Protein AF-A0A903VAJ0-F1 (afdb_monomer)

Radius of gyration: 33.33 Å; Cα contacts (8 Å, |Δi|>4): 359; chains: 1; bounding box: 81×56×101 Å

Nearest PDB structures (foldseek):
  5dac-assembly1_B  TM=9.341E-01  e=3.333E-19  Thermochaetoides thermophila DSM 1495
  5da9-assembly1_A  TM=9.283E-01  e=2.287E-18  Thermochaetoides thermophila DSM 1495
  5dac-assembly1_A  TM=9.142E-01  e=2.724E-18  Thermochaetoides thermophila DSM 1495
  7zr1-assembly1_D  TM=9.269E-01  e=2.424E-18  Thermochaetoides thermophila
  5da9-assembly1_B  TM=8.038E-01  e=2.035E-18  Thermochaetoides thermophila DSM 1495

Mean predicted aligned error: 8.74 Å

Structure (mmCIF, N/CA/C/O backbone):
data_AF-A0A903VAJ0-F1
#
_entry.id   AF-A0A903VAJ0-F1
#
loop_
_atom_site.group_PDB
_atom_site.id
_atom_site.type_symbol
_atom_site.label_atom_id
_atom_site.label_alt_id
_atom_site.label_comp_id
_atom_site.label_asym_id
_atom_site.label_entity_id
_atom_site.label_seq_id
_atom_site.pdbx_PDB_ins_code
_atom_site.Cartn_x
_atom_site.Cartn_y
_atom_site.Cartn_z
_atom_site.occupancy
_atom_site.B_iso_or_equiv
_atom_site.auth_seq_id
_atom_site.auth_comp_id
_atom_site.auth_asym_id
_atom_site.auth_atom_id
_atom_site.pdbx_PDB_model_num
ATOM 1 N N . MET A 1 1 ? -15.238 -9.388 -12.287 1.00 76.31 1 MET A N 1
ATOM 2 C CA . MET A 1 1 ? -14.005 -9.748 -11.547 1.00 76.31 1 MET A CA 1
ATOM 3 C C . MET A 1 1 ? -13.003 -8.643 -11.802 1.00 76.31 1 MET A C 1
ATOM 5 O O . MET A 1 1 ? -12.831 -8.292 -12.964 1.00 76.31 1 MET A O 1
ATOM 9 N N . SER A 1 2 ? -12.412 -8.072 -10.754 1.00 92.38 2 SER A N 1
ATOM 10 C CA . SER A 1 2 ? -11.366 -7.059 -10.903 1.00 92.38 2 SER A CA 1
ATOM 11 C C . SER A 1 2 ? -10.088 -7.693 -11.459 1.00 92.38 2 SER A C 1
ATOM 13 O O . SER A 1 2 ? -9.783 -8.854 -11.178 1.00 92.38 2 SER A O 1
ATOM 15 N N . THR A 1 3 ? -9.351 -6.963 -12.294 1.00 94.69 3 THR A N 1
ATOM 16 C CA . THR A 1 3 ? -8.124 -7.468 -12.928 1.00 94.69 3 THR A CA 1
ATOM 17 C C . THR A 1 3 ? -7.072 -6.377 -13.062 1.00 94.69 3 THR A C 1
ATOM 19 O O . THR A 1 3 ? -7.378 -5.208 -13.288 1.00 94.69 3 THR A O 1
ATOM 22 N N . ILE A 1 4 ? -5.803 -6.766 -12.979 1.00 96.00 4 ILE A N 1
ATOM 23 C CA . ILE A 1 4 ? -4.690 -5.891 -13.349 1.00 96.00 4 ILE A CA 1
ATOM 24 C C . ILE A 1 4 ? -4.546 -5.951 -14.867 1.00 96.00 4 ILE A C 1
ATOM 26 O O . ILE A 1 4 ? -4.451 -7.035 -15.433 1.00 96.00 4 ILE A O 1
ATOM 30 N N . SER A 1 5 ? -4.536 -4.798 -15.534 1.00 94.69 5 SER A N 1
ATOM 31 C CA . SER A 1 5 ? -4.549 -4.739 -17.000 1.00 94.69 5 SER A CA 1
ATOM 32 C C . SER A 1 5 ? -3.183 -4.376 -17.575 1.00 94.69 5 SER A C 1
ATOM 34 O O . SER A 1 5 ? -2.666 -5.058 -18.463 1.00 94.69 5 SER A O 1
ATOM 36 N N . LYS A 1 6 ? -2.574 -3.291 -17.084 1.00 97.19 6 LYS A N 1
ATOM 37 C CA . LYS A 1 6 ? -1.330 -2.758 -17.650 1.00 97.19 6 LYS A CA 1
ATOM 38 C C . LYS A 1 6 ? -0.467 -2.094 -16.585 1.00 97.19 6 LYS A C 1
ATOM 40 O O . LYS A 1 6 ? -0.982 -1.356 -15.753 1.00 97.19 6 LYS A O 1
ATOM 45 N N . LEU A 1 7 ? 0.840 -2.297 -16.674 1.00 98.06 7 LEU A N 1
ATOM 46 C CA . LEU A 1 7 ? 1.847 -1.613 -15.870 1.00 98.06 7 LEU A CA 1
ATOM 47 C C . LEU A 1 7 ? 2.849 -0.917 -16.794 1.00 98.06 7 LEU A C 1
ATOM 49 O O . LEU A 1 7 ? 3.331 -1.518 -17.753 1.00 98.06 7 LEU A O 1
ATOM 53 N N . GLU A 1 8 ? 3.164 0.341 -16.507 1.00 97.81 8 GLU A N 1
ATOM 54 C CA . GLU A 1 8 ? 4.274 1.069 -17.121 1.00 97.81 8 GLU A CA 1
ATOM 55 C C . GLU A 1 8 ? 5.274 1.475 -16.032 1.00 97.81 8 GLU A C 1
ATOM 57 O O . GLU A 1 8 ? 4.882 2.023 -14.998 1.00 97.81 8 GLU A O 1
ATOM 62 N N . ILE A 1 9 ? 6.555 1.176 -16.255 1.00 97.75 9 ILE A N 1
ATOM 63 C CA . ILE A 1 9 ? 7.647 1.412 -15.303 1.00 97.75 9 ILE A CA 1
ATOM 64 C C . ILE A 1 9 ? 8.724 2.255 -15.982 1.00 97.75 9 ILE A C 1
ATOM 66 O O . ILE A 1 9 ? 9.133 1.959 -17.107 1.00 97.75 9 ILE A O 1
ATOM 70 N N . ARG A 1 10 ? 9.206 3.283 -15.281 1.00 96.06 10 ARG A N 1
ATOM 71 C CA . ARG A 1 10 ? 10.323 4.133 -15.707 1.00 96.06 10 ARG A CA 1
ATOM 72 C C . ARG A 1 10 ? 11.137 4.576 -14.498 1.00 96.06 10 ARG A C 1
ATOM 74 O O . ARG A 1 10 ? 10.551 4.960 -13.491 1.00 96.06 10 ARG A O 1
ATOM 81 N N . GLY A 1 11 ? 12.462 4.568 -14.604 1.00 94.56 11 GLY A N 1
ATOM 82 C CA . GLY A 1 11 ? 13.359 5.112 -13.582 1.00 94.56 11 GLY A CA 1
ATOM 83 C C . GLY A 1 11 ? 13.261 4.417 -12.222 1.00 94.56 11 GLY A C 1
ATOM 84 O O . GLY A 1 11 ? 13.462 5.056 -11.190 1.00 94.56 11 GLY A O 1
ATOM 85 N N . ILE A 1 12 ? 12.927 3.124 -12.206 1.00 95.38 12 ILE A N 1
ATOM 86 C CA . ILE A 1 12 ? 12.835 2.296 -10.996 1.00 95.38 12 ILE A CA 1
ATOM 87 C C . ILE A 1 12 ? 13.934 1.235 -11.049 1.00 95.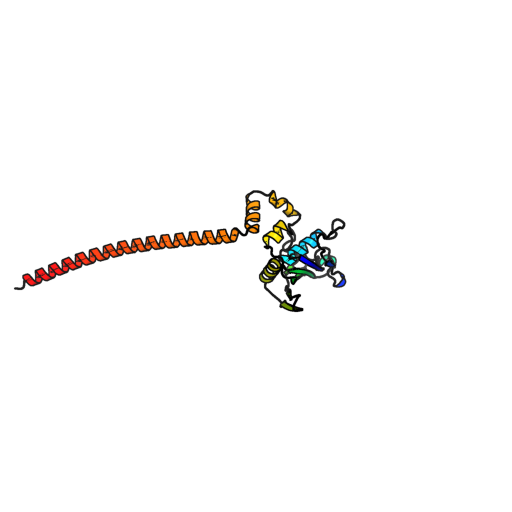38 12 ILE A C 1
ATOM 89 O O . ILE A 1 12 ? 13.941 0.410 -11.958 1.00 95.38 12 ILE A O 1
ATOM 93 N N . ARG A 1 13 ? 14.844 1.207 -10.070 1.00 93.62 13 ARG A N 1
ATOM 94 C CA . ARG A 1 13 ? 15.991 0.278 -10.020 1.00 93.62 13 ARG A CA 1
ATOM 95 C C . ARG A 1 13 ? 16.674 0.119 -11.385 1.00 93.62 13 ARG A C 1
ATOM 97 O O . ARG A 1 13 ? 17.195 1.088 -11.906 1.00 93.62 13 ARG A O 1
ATOM 104 N N . SER A 1 14 ? 16.663 -1.072 -11.983 1.00 91.44 14 SER A N 1
ATOM 105 C CA . SER A 1 14 ? 17.298 -1.363 -13.274 1.00 91.44 14 SER A CA 1
ATOM 106 C C . SER A 1 14 ? 16.554 -0.797 -14.491 1.00 91.44 14 SER A C 1
ATOM 108 O O . SER A 1 14 ? 17.093 -0.837 -15.591 1.00 91.44 14 SER A O 1
ATOM 110 N N . PHE A 1 15 ? 15.328 -0.291 -14.328 1.00 93.00 15 PHE A N 1
ATOM 111 C CA . PHE A 1 15 ? 14.583 0.367 -15.399 1.00 93.00 15 PHE A CA 1
ATOM 112 C C . PHE A 1 15 ? 15.126 1.783 -15.610 1.00 93.00 15 PHE A C 1
ATOM 114 O O . PHE A 1 15 ? 15.178 2.575 -14.665 1.00 93.00 15 PHE A O 1
ATOM 121 N N . GLY A 1 16 ? 15.534 2.082 -16.845 1.00 90.31 16 GLY A N 1
ATOM 122 C CA . GLY A 1 16 ? 16.174 3.344 -17.212 1.00 90.31 16 GLY A CA 1
ATOM 123 C C . GLY A 1 16 ? 15.271 4.568 -17.041 1.00 90.31 16 GLY A C 1
ATOM 124 O O . GLY A 1 16 ? 14.044 4.465 -16.924 1.00 90.31 16 GLY A O 1
ATOM 125 N N . VAL A 1 17 ? 15.903 5.738 -16.955 1.00 88.50 17 VAL A N 1
ATOM 126 C CA . VAL A 1 17 ? 15.244 7.021 -16.667 1.00 88.50 17 VAL A CA 1
ATOM 127 C C . VAL A 1 17 ? 14.786 7.750 -17.924 1.00 88.50 17 VAL A C 1
ATOM 129 O O . VAL A 1 17 ? 13.991 8.684 -17.807 1.00 88.50 17 VAL A O 1
ATOM 132 N N . GLU A 1 18 ? 15.227 7.348 -19.115 1.00 88.38 18 GLU A N 1
ATOM 133 C CA . GLU A 1 18 ? 14.884 8.035 -20.357 1.00 88.38 18 GLU A CA 1
ATOM 134 C C . GLU A 1 18 ? 13.471 7.693 -20.831 1.00 88.38 18 GLU A C 1
ATOM 136 O O . GLU A 1 18 ? 12.880 6.669 -20.482 1.00 88.38 18 GLU A O 1
ATOM 141 N N . SER A 1 19 ? 12.888 8.566 -21.654 1.00 83.56 19 SER A N 1
ATOM 142 C CA . SER A 1 19 ? 11.539 8.338 -22.194 1.00 83.56 19 SER A CA 1
ATOM 143 C C . SER A 1 19 ? 11.473 7.103 -23.105 1.00 83.56 19 SER A C 1
ATOM 145 O O . SER A 1 19 ? 10.415 6.486 -23.214 1.00 83.56 19 SER A O 1
ATOM 147 N N . GLY A 1 20 ? 12.595 6.729 -23.733 1.00 87.56 20 GLY A N 1
ATOM 148 C CA . GLY A 1 20 ? 12.725 5.502 -24.524 1.00 87.56 20 GLY A CA 1
ATOM 149 C C . GLY A 1 20 ? 12.802 4.221 -23.685 1.00 87.56 20 GLY A C 1
ATOM 150 O O . GLY A 1 20 ? 12.478 3.152 -24.193 1.00 87.56 20 GLY A O 1
ATOM 151 N N . ASP A 1 21 ? 13.145 4.328 -22.398 1.00 88.50 21 ASP A N 1
ATOM 152 C CA . ASP A 1 21 ? 13.350 3.175 -21.511 1.00 88.50 21 ASP A CA 1
ATOM 153 C C . ASP A 1 21 ? 12.057 2.673 -20.858 1.00 88.50 21 ASP A C 1
ATOM 155 O O . ASP A 1 21 ? 12.075 1.675 -20.132 1.00 88.50 21 ASP A O 1
ATOM 159 N N . VAL A 1 22 ? 10.929 3.356 -21.095 1.00 94.69 22 VAL A N 1
ATOM 160 C CA . VAL A 1 22 ? 9.632 3.030 -20.489 1.00 94.69 22 VAL A CA 1
ATOM 161 C C . VAL A 1 22 ? 9.233 1.601 -20.841 1.00 94.69 22 VAL A C 1
ATOM 163 O O . VAL A 1 22 ? 8.876 1.295 -21.980 1.00 94.69 22 VAL A O 1
ATOM 166 N N . GLN A 1 23 ? 9.205 0.736 -19.831 1.00 96.06 23 GLN A N 1
ATOM 167 C CA . GLN A 1 23 ? 8.774 -0.646 -19.992 1.00 96.06 23 GLN A CA 1
ATOM 168 C C . GLN A 1 23 ? 7.272 -0.750 -19.782 1.00 96.06 23 GLN A C 1
ATOM 170 O O . GLN A 1 23 ? 6.740 -0.262 -18.787 1.00 96.06 23 GLN A O 1
ATOM 175 N N . LYS A 1 24 ? 6.581 -1.395 -20.725 1.00 96.69 24 LYS A N 1
ATOM 176 C CA . LYS A 1 24 ? 5.126 -1.578 -20.702 1.00 96.69 24 LYS A CA 1
ATOM 177 C C . LYS A 1 24 ? 4.802 -3.062 -20.653 1.00 96.69 24 LYS A C 1
ATOM 179 O O . LYS A 1 24 ? 5.127 -3.798 -21.578 1.00 96.69 24 LYS A O 1
ATOM 184 N N . ILE A 1 25 ? 4.101 -3.478 -19.608 1.00 97.00 25 ILE A N 1
ATOM 185 C CA . ILE A 1 25 ? 3.683 -4.859 -19.384 1.00 97.00 25 ILE A CA 1
ATOM 186 C C . ILE A 1 25 ? 2.160 -4.905 -19.465 1.00 97.00 25 ILE A C 1
ATOM 188 O O . ILE A 1 25 ? 1.472 -4.120 -18.811 1.00 97.00 25 ILE A O 1
ATOM 192 N N . LYS A 1 26 ? 1.628 -5.809 -20.289 1.00 96.62 26 LYS A N 1
ATOM 193 C CA . LYS A 1 26 ? 0.198 -6.135 -20.330 1.00 96.62 26 LYS A CA 1
ATOM 194 C C . LYS A 1 26 ? 0.004 -7.477 -19.640 1.00 96.62 26 LYS A C 1
ATOM 196 O O . LYS A 1 26 ? 0.659 -8.443 -20.019 1.00 96.62 26 LYS A O 1
ATOM 201 N N . PHE A 1 27 ? -0.881 -7.524 -18.654 1.00 95.88 27 PHE A N 1
ATOM 202 C CA . PHE A 1 27 ? -1.187 -8.761 -17.945 1.00 95.88 27 PHE A CA 1
ATOM 203 C C . PHE A 1 27 ? -2.294 -9.512 -18.674 1.00 95.88 27 PHE A C 1
ATOM 205 O O . PHE A 1 27 ? -3.226 -8.916 -19.216 1.00 95.88 27 PHE A O 1
ATOM 212 N N . GLN A 1 28 ? -2.149 -10.829 -18.716 1.00 92.25 28 GLN A N 1
ATOM 213 C CA . GLN A 1 28 ? -3.065 -11.747 -19.373 1.00 92.25 28 GLN A CA 1
ATOM 214 C C . GLN A 1 28 ? -3.787 -12.597 -18.328 1.00 92.25 28 GLN A C 1
ATOM 216 O O . GLN A 1 28 ? -3.232 -12.920 -17.276 1.00 92.25 28 GLN A O 1
ATOM 221 N N . SER A 1 29 ? -5.024 -12.969 -18.649 1.00 89.69 29 SER A N 1
ATOM 222 C CA . SER A 1 29 ? -5.827 -13.916 -17.879 1.00 89.69 29 SER A CA 1
ATOM 223 C C . SER A 1 29 ? -5.829 -15.275 -18.593 1.00 89.69 29 SER A C 1
ATOM 225 O O . SER A 1 29 ? -5.941 -15.289 -19.821 1.00 89.69 29 SER A O 1
ATOM 227 N N . PRO A 1 30 ? -5.708 -16.408 -17.878 1.00 93.50 30 PRO A N 1
ATOM 228 C CA . PRO A 1 30 ? -5.637 -16.525 -16.417 1.00 93.50 30 PRO A CA 1
ATOM 229 C C . PRO A 1 30 ? -4.210 -16.457 -15.845 1.00 93.50 30 PRO A C 1
ATOM 231 O O . PRO A 1 30 ? -4.050 -16.384 -14.631 1.00 93.50 30 PRO A O 1
ATOM 234 N N . LEU A 1 31 ? -3.175 -16.506 -16.691 1.00 94.38 31 LEU A N 1
ATOM 235 C CA . LEU A 1 31 ? -1.780 -16.627 -16.268 1.00 94.38 31 LEU A CA 1
ATOM 236 C C . LEU A 1 31 ? -0.886 -15.653 -17.038 1.00 94.38 31 LEU A C 1
ATOM 238 O O . LEU A 1 31 ? -0.931 -15.591 -18.263 1.00 94.38 31 LEU A O 1
ATOM 242 N N . THR A 1 32 ? -0.024 -14.939 -16.313 1.00 95.12 32 THR A N 1
ATOM 243 C CA . THR A 1 32 ? 1.062 -14.132 -16.885 1.00 95.12 32 THR A CA 1
ATOM 244 C C . THR A 1 32 ? 2.397 -14.701 -16.419 1.00 95.12 32 THR A C 1
ATOM 246 O O . THR A 1 32 ? 2.678 -14.716 -15.222 1.00 95.12 32 THR A O 1
ATOM 249 N N . LEU A 1 33 ? 3.226 -15.166 -17.356 1.00 95.19 33 LEU A N 1
ATOM 250 C CA . LEU A 1 33 ? 4.544 -15.724 -17.059 1.00 95.19 33 LEU A CA 1
ATOM 251 C C . LEU A 1 33 ? 5.627 -14.641 -17.189 1.00 95.19 33 LEU A C 1
ATOM 253 O O . LEU A 1 33 ? 5.811 -14.071 -18.261 1.00 95.19 33 LEU A O 1
ATOM 257 N N . ILE A 1 34 ? 6.365 -14.382 -16.106 1.00 94.19 34 ILE A N 1
ATOM 258 C CA . ILE A 1 34 ? 7.489 -13.434 -16.079 1.00 94.19 34 ILE A CA 1
ATOM 259 C C . ILE A 1 34 ? 8.782 -14.221 -15.862 1.00 94.19 34 ILE A C 1
ATOM 261 O O . ILE A 1 34 ? 9.071 -14.672 -14.755 1.00 94.19 34 ILE A O 1
ATOM 265 N N . VAL A 1 35 ? 9.566 -14.387 -16.927 1.00 94.38 35 VAL A N 1
ATOM 266 C CA . VAL A 1 35 ? 10.836 -15.130 -16.919 1.00 94.38 35 VAL A CA 1
ATOM 267 C C . VAL A 1 35 ? 12.010 -14.220 -17.251 1.00 94.38 35 VAL A C 1
ATOM 269 O O . VAL A 1 35 ? 11.861 -13.190 -17.901 1.00 94.38 35 VAL A O 1
ATOM 272 N N . GLY A 1 36 ? 13.194 -14.604 -16.788 1.00 93.50 36 GLY A N 1
ATOM 273 C CA . GLY A 1 36 ? 14.428 -13.871 -17.035 1.00 93.50 36 GLY A CA 1
ATOM 274 C C . GLY A 1 36 ? 15.518 -14.259 -16.047 1.00 93.50 36 GLY A C 1
ATOM 275 O O . GLY A 1 36 ? 15.255 -14.921 -15.039 1.00 93.50 36 GLY A O 1
ATOM 276 N N . GLN A 1 37 ? 16.746 -13.835 -16.323 1.00 94.19 37 GLN A N 1
ATOM 277 C CA . GLN A 1 37 ? 17.903 -14.119 -15.475 1.00 94.19 37 GLN A CA 1
ATOM 278 C C . GLN A 1 37 ? 17.805 -13.422 -14.106 1.00 94.19 37 GLN A C 1
ATOM 280 O O . GLN A 1 37 ? 16.963 -12.547 -13.871 1.00 94.19 37 GLN A O 1
ATOM 285 N N . ASN A 1 38 ? 18.644 -13.826 -13.155 1.00 92.25 38 ASN A N 1
ATOM 286 C CA . ASN A 1 38 ? 18.739 -13.127 -11.874 1.00 92.25 38 ASN A CA 1
ATOM 287 C C . ASN A 1 38 ? 19.229 -11.690 -12.097 1.00 92.25 38 ASN A C 1
ATOM 289 O O . ASN A 1 38 ? 20.064 -11.442 -12.959 1.00 92.25 38 ASN A O 1
ATOM 293 N N . GLY A 1 39 ? 18.651 -10.736 -11.365 1.00 88.44 39 GLY A N 1
ATOM 294 C CA . GLY A 1 39 ? 18.963 -9.313 -11.534 1.00 88.44 39 GLY A CA 1
ATOM 295 C C . GLY A 1 39 ? 18.249 -8.604 -12.693 1.00 88.44 39 GLY A C 1
ATOM 296 O O . GLY A 1 39 ? 18.347 -7.388 -12.784 1.00 88.44 39 GLY A O 1
ATOM 297 N N . CYS A 1 40 ? 17.453 -9.289 -13.527 1.00 91.19 40 CYS A N 1
ATOM 298 C CA . CYS A 1 40 ? 16.748 -8.642 -14.649 1.00 91.19 40 CYS A CA 1
ATOM 299 C C . CYS A 1 40 ? 15.494 -7.829 -14.249 1.00 91.19 40 CYS A C 1
ATOM 301 O O . CYS A 1 40 ? 14.722 -7.420 -15.111 1.00 91.19 40 CYS A O 1
ATOM 303 N N . GLY A 1 41 ? 15.242 -7.640 -12.948 1.00 92.06 41 GLY A N 1
ATOM 304 C CA . GLY A 1 41 ? 14.130 -6.819 -12.453 1.00 92.06 41 GLY A CA 1
ATOM 305 C C . GLY A 1 41 ? 12.784 -7.531 -12.265 1.00 92.06 41 GLY A C 1
ATOM 306 O O . GLY A 1 41 ? 11.781 -6.851 -12.072 1.00 92.06 41 GLY A O 1
ATOM 307 N N . LYS A 1 42 ? 12.725 -8.874 -12.260 1.00 94.19 42 LYS A N 1
ATOM 308 C CA . LYS A 1 42 ? 11.469 -9.626 -12.013 1.00 94.19 42 LYS A CA 1
ATOM 309 C C . LYS A 1 42 ? 10.791 -9.216 -10.702 1.00 94.19 42 LYS A C 1
ATOM 311 O O . LYS A 1 42 ? 9.623 -8.847 -10.703 1.00 94.19 42 LYS A O 1
ATOM 316 N N . THR A 1 43 ? 11.543 -9.225 -9.601 1.00 92.94 43 THR A N 1
ATOM 317 C CA . THR A 1 43 ? 11.053 -8.795 -8.283 1.00 92.94 43 THR A CA 1
ATOM 318 C C . THR A 1 43 ? 10.626 -7.327 -8.307 1.00 92.94 43 THR A C 1
ATOM 320 O O . THR A 1 43 ? 9.572 -6.991 -7.779 1.00 92.94 43 THR A O 1
ATOM 323 N N . THR A 1 44 ? 11.368 -6.472 -9.020 1.00 94.81 44 THR A N 1
ATOM 324 C CA . THR A 1 44 ? 11.032 -5.051 -9.198 1.00 94.81 44 THR A CA 1
ATOM 325 C C . THR A 1 44 ? 9.670 -4.851 -9.869 1.00 94.81 44 THR A C 1
ATOM 327 O O . THR A 1 44 ? 8.937 -3.943 -9.497 1.00 94.81 44 THR A O 1
ATOM 330 N N . ILE A 1 45 ? 9.281 -5.704 -10.824 1.00 96.19 45 ILE A N 1
ATOM 331 C CA . ILE A 1 45 ? 7.947 -5.632 -11.448 1.00 96.19 45 ILE A CA 1
ATOM 332 C C . ILE A 1 45 ? 6.849 -5.849 -10.398 1.00 96.19 45 ILE A C 1
ATOM 334 O O . ILE A 1 45 ? 5.876 -5.098 -10.360 1.00 96.19 45 ILE A O 1
ATOM 338 N N . ILE A 1 46 ? 7.019 -6.843 -9.523 1.00 94.94 46 ILE A N 1
ATOM 339 C CA . ILE A 1 46 ? 6.059 -7.156 -8.455 1.00 94.94 46 ILE A CA 1
ATOM 340 C C . ILE A 1 46 ? 6.008 -6.034 -7.411 1.00 94.94 46 ILE A C 1
ATOM 342 O O . ILE A 1 46 ? 4.932 -5.613 -6.990 1.00 94.94 46 ILE A O 1
ATOM 346 N N . GLU A 1 47 ? 7.162 -5.482 -7.050 1.00 94.94 47 GLU A N 1
ATOM 347 C CA . GLU A 1 47 ? 7.264 -4.299 -6.196 1.00 94.94 47 GLU A CA 1
ATOM 348 C C . GLU A 1 47 ? 6.548 -3.079 -6.799 1.00 94.94 47 GLU A C 1
ATOM 350 O O . GLU A 1 47 ? 5.845 -2.367 -6.084 1.00 94.94 47 GLU A O 1
ATOM 355 N N . CYS A 1 48 ? 6.663 -2.851 -8.112 1.00 96.62 48 CYS A N 1
ATOM 356 C CA . CYS A 1 48 ? 5.926 -1.796 -8.808 1.00 96.62 48 CYS A CA 1
ATOM 357 C C . CYS A 1 48 ? 4.412 -2.034 -8.799 1.00 96.62 48 CYS A C 1
ATOM 359 O O . CYS A 1 48 ? 3.661 -1.070 -8.666 1.00 96.62 48 CYS A O 1
ATOM 361 N N . LEU A 1 49 ? 3.945 -3.284 -8.907 1.00 96.50 49 LEU A N 1
ATOM 362 C CA . LEU A 1 49 ? 2.520 -3.605 -8.760 1.00 96.50 49 LEU A CA 1
ATOM 363 C C . LEU A 1 49 ? 2.018 -3.253 -7.359 1.00 96.50 49 LEU A C 1
ATOM 365 O O . LEU A 1 49 ? 1.026 -2.534 -7.226 1.00 96.50 49 LEU A O 1
ATOM 369 N N . LYS A 1 50 ? 2.744 -3.690 -6.323 1.00 95.62 50 LYS A N 1
ATOM 370 C CA . LYS A 1 50 ? 2.437 -3.363 -4.926 1.00 95.62 50 LYS A CA 1
ATOM 371 C C . LYS A 1 50 ? 2.412 -1.851 -4.708 1.00 95.62 50 LYS A C 1
ATOM 373 O O . LYS A 1 50 ? 1.413 -1.322 -4.230 1.00 95.62 50 LYS A O 1
ATOM 378 N N . TYR A 1 51 ? 3.460 -1.148 -5.135 1.00 95.31 51 TYR A N 1
ATOM 379 C CA . TYR A 1 51 ? 3.562 0.305 -5.010 1.00 95.31 51 TYR A CA 1
ATOM 380 C C . TYR A 1 51 ? 2.451 1.037 -5.777 1.00 95.31 51 TYR A C 1
ATOM 382 O O . TYR A 1 51 ? 1.871 1.993 -5.264 1.00 95.31 51 TYR A O 1
ATOM 390 N N . GLY A 1 52 ? 2.110 0.583 -6.986 1.00 95.19 52 GLY A N 1
ATOM 391 C CA . GLY A 1 52 ? 1.023 1.148 -7.785 1.00 95.19 52 GLY A CA 1
ATOM 392 C C . GLY A 1 52 ? -0.319 1.096 -7.053 1.00 95.19 52 GLY A C 1
ATOM 393 O O . GLY A 1 52 ? -1.021 2.109 -6.996 1.0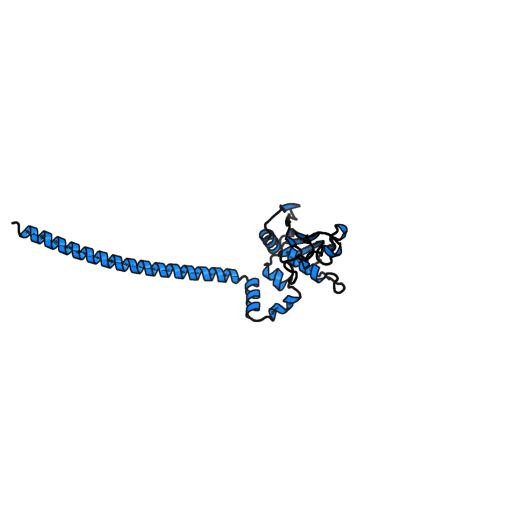0 95.19 52 GLY A O 1
ATOM 394 N N . LEU A 1 53 ? -0.628 -0.043 -6.427 1.00 94.50 53 LEU A N 1
ATOM 395 C CA . LEU A 1 53 ? -1.865 -0.250 -5.674 1.00 94.50 53 LEU A CA 1
ATOM 396 C C . LEU A 1 53 ? -1.866 0.468 -4.319 1.00 94.50 53 LEU A C 1
ATOM 398 O O . LEU A 1 53 ? -2.793 1.214 -4.020 1.00 94.50 53 LEU A O 1
ATOM 402 N N . THR A 1 54 ? -0.833 0.270 -3.499 1.00 93.00 54 THR A N 1
ATOM 403 C CA . THR A 1 54 ? -0.874 0.627 -2.069 1.00 93.00 54 THR A CA 1
ATOM 404 C C . THR A 1 54 ? -0.029 1.841 -1.699 1.00 93.00 54 THR A C 1
ATOM 406 O O . THR A 1 54 ? -0.130 2.341 -0.575 1.00 93.00 54 THR A O 1
ATOM 409 N N . GLY A 1 55 ? 0.817 2.314 -2.618 1.00 91.38 55 GLY A N 1
ATOM 410 C CA . GLY A 1 55 ? 1.779 3.390 -2.384 1.00 91.38 55 GLY A CA 1
ATOM 411 C C . GLY A 1 55 ? 2.939 3.009 -1.460 1.00 91.38 55 GLY A C 1
ATOM 412 O O . GLY A 1 55 ? 3.744 3.875 -1.120 1.00 91.38 55 GLY A O 1
ATOM 413 N N . GLU A 1 56 ? 3.040 1.749 -1.027 1.00 90.69 56 GLU A N 1
ATOM 414 C CA . GLU A 1 56 ? 4.115 1.304 -0.141 1.00 90.69 56 GLU A CA 1
ATOM 415 C C . GLU A 1 56 ? 5.388 0.998 -0.915 1.00 90.69 56 GLU A C 1
ATOM 417 O O . GLU A 1 56 ? 5.394 0.196 -1.850 1.00 90.69 56 GLU A O 1
ATOM 422 N N . VAL A 1 57 ? 6.479 1.646 -0.509 1.00 91.69 57 VAL A N 1
ATOM 423 C CA . VAL A 1 57 ? 7.807 1.361 -1.049 1.00 91.69 57 VAL A CA 1
ATOM 424 C C . VAL A 1 57 ? 8.288 -0.017 -0.578 1.00 91.69 57 VAL A C 1
ATOM 426 O O . VAL A 1 57 ? 7.948 -0.429 0.535 1.00 91.69 57 VAL A O 1
ATOM 429 N N . PRO A 1 58 ? 9.094 -0.732 -1.381 1.00 90.38 58 PRO A N 1
ATOM 430 C CA . PRO A 1 58 ? 9.605 -2.041 -0.988 1.00 90.38 58 PRO A CA 1
ATOM 431 C C . PRO A 1 58 ? 10.464 -1.979 0.285 1.00 90.38 58 PRO A C 1
ATOM 433 O O . PRO A 1 58 ? 11.123 -0.954 0.527 1.00 90.38 58 PRO A O 1
ATOM 436 N N . PRO A 1 59 ? 10.499 -3.058 1.088 1.00 86.75 59 PRO A N 1
ATOM 437 C CA . PRO A 1 59 ? 11.395 -3.147 2.235 1.00 86.75 59 PRO A CA 1
ATOM 438 C C . PRO A 1 59 ? 12.863 -3.050 1.792 1.00 86.75 59 PRO A C 1
ATOM 440 O O . PRO A 1 59 ? 13.201 -3.233 0.624 1.00 86.75 59 PRO A O 1
ATOM 443 N N . GLY A 1 60 ? 13.742 -2.659 2.716 1.00 83.44 60 GLY A N 1
ATOM 444 C CA . GLY A 1 60 ? 15.178 -2.529 2.437 1.00 83.44 60 GLY A CA 1
ATOM 445 C C . GLY A 1 60 ? 15.578 -1.350 1.535 1.00 83.44 60 GLY A C 1
ATOM 446 O O . GLY A 1 60 ? 16.756 -1.182 1.244 1.00 83.44 60 GLY A O 1
ATOM 447 N N . THR A 1 61 ? 14.644 -0.486 1.116 1.00 81.88 61 THR A N 1
ATOM 448 C CA . THR A 1 61 ? 14.935 0.602 0.157 1.00 81.88 61 THR A CA 1
ATOM 449 C C . THR A 1 61 ? 15.428 1.920 0.773 1.00 81.88 61 THR A C 1
ATOM 451 O O . THR A 1 61 ? 15.489 2.927 0.067 1.00 81.88 61 THR A O 1
ATOM 454 N N . ASP A 1 62 ? 15.750 1.949 2.073 1.00 83.62 62 ASP A N 1
ATOM 455 C CA . ASP A 1 62 ? 16.055 3.169 2.848 1.00 83.62 62 ASP A CA 1
ATOM 456 C C . ASP A 1 62 ? 15.061 4.309 2.554 1.00 83.62 62 ASP A C 1
ATOM 458 O O . ASP A 1 62 ? 15.389 5.348 1.974 1.00 83.62 62 ASP A O 1
ATOM 462 N N . ARG A 1 63 ? 13.792 4.075 2.918 1.00 82.38 63 ARG A N 1
ATOM 463 C CA . ARG A 1 63 ? 12.676 5.014 2.700 1.00 82.38 63 ARG A CA 1
ATOM 464 C C . ARG A 1 63 ? 12.467 5.377 1.219 1.00 82.38 63 ARG A C 1
ATOM 466 O O . ARG A 1 63 ? 12.157 6.523 0.908 1.00 82.38 63 ARG A O 1
ATOM 473 N N . GLY A 1 64 ? 12.637 4.411 0.312 1.00 86.19 64 GLY A N 1
ATOM 474 C CA . GLY A 1 64 ? 12.384 4.565 -1.125 1.00 86.19 64 GLY A CA 1
ATOM 475 C C . GLY A 1 64 ? 13.574 5.052 -1.958 1.00 86.19 64 GLY A C 1
ATOM 476 O O . GLY A 1 64 ? 13.498 5.023 -3.186 1.00 86.19 64 GLY A O 1
ATOM 477 N N . LYS A 1 65 ? 14.700 5.440 -1.344 1.00 88.19 65 LYS A N 1
ATOM 478 C CA . LYS A 1 65 ? 15.884 5.928 -2.075 1.00 88.19 65 LYS A CA 1
ATOM 479 C C . LYS A 1 65 ? 16.438 4.896 -3.054 1.00 88.19 65 LYS A C 1
ATOM 481 O O . LYS A 1 65 ? 16.720 5.243 -4.191 1.00 88.19 65 LYS A O 1
ATOM 486 N N . ALA A 1 66 ? 16.552 3.637 -2.628 1.00 90.12 66 ALA A N 1
ATOM 487 C CA . ALA A 1 66 ? 17.051 2.548 -3.472 1.00 90.12 66 ALA A CA 1
ATOM 488 C C . ALA A 1 66 ? 15.965 1.935 -4.379 1.00 90.12 66 ALA A C 1
ATOM 490 O O . ALA A 1 66 ? 16.202 0.934 -5.055 1.00 90.12 66 ALA A O 1
ATOM 491 N N . PHE A 1 67 ? 14.750 2.493 -4.369 1.00 94.12 67 PHE A N 1
ATOM 492 C CA . PHE A 1 67 ? 13.692 2.088 -5.292 1.00 94.12 67 PHE A CA 1
ATOM 493 C C . PHE A 1 67 ? 13.797 2.836 -6.625 1.00 94.12 67 PHE A C 1
ATOM 495 O O . PHE A 1 67 ? 13.608 2.245 -7.684 1.00 94.12 67 PHE A O 1
ATOM 502 N N . VAL A 1 68 ? 14.159 4.119 -6.586 1.00 93.81 68 VAL A N 1
ATOM 503 C CA . VAL A 1 68 ? 14.404 4.930 -7.786 1.00 93.81 68 VAL A CA 1
ATOM 504 C C . VAL A 1 68 ? 15.784 4.610 -8.347 1.00 93.81 68 VAL A C 1
ATOM 506 O O . VAL A 1 68 ? 16.706 4.287 -7.601 1.00 93.81 68 VAL A O 1
ATOM 509 N N . HIS A 1 69 ? 15.923 4.692 -9.667 1.00 91.50 69 HIS A N 1
ATOM 510 C CA . HIS A 1 69 ? 17.205 4.538 -10.348 1.00 91.50 69 HIS A CA 1
ATOM 511 C C . HIS A 1 69 ? 18.267 5.478 -9.745 1.00 91.50 69 HIS A C 1
ATOM 513 O O . HIS A 1 69 ? 18.018 6.680 -9.619 1.00 91.50 69 HIS A O 1
ATOM 519 N N . ASP A 1 70 ? 19.445 4.962 -9.379 1.00 88.19 70 ASP A N 1
ATOM 520 C CA . ASP A 1 70 ? 20.488 5.770 -8.731 1.00 88.19 70 ASP A CA 1
ATOM 521 C C . ASP A 1 70 ? 21.047 6.818 -9.716 1.00 88.19 70 ASP A C 1
ATOM 523 O O . ASP A 1 70 ? 21.622 6.438 -10.741 1.00 88.19 70 ASP A O 1
ATOM 527 N N . PRO A 1 71 ? 20.931 8.132 -9.426 1.00 87.38 71 PRO A N 1
ATOM 528 C CA . PRO A 1 71 ? 21.460 9.179 -10.302 1.00 87.38 71 PRO A CA 1
ATOM 529 C C . PRO A 1 71 ? 22.973 9.065 -10.560 1.00 87.38 71 PRO A C 1
ATOM 531 O O . PRO A 1 71 ? 23.476 9.540 -11.578 1.00 87.38 71 PRO A O 1
ATOM 534 N N . LYS A 1 72 ? 23.727 8.415 -9.662 1.00 85.62 72 LYS A N 1
ATOM 535 C CA . LYS A 1 72 ? 25.179 8.230 -9.814 1.00 85.62 72 LYS A CA 1
ATOM 536 C C . LYS A 1 72 ? 25.547 7.368 -11.015 1.00 85.62 72 LYS A C 1
ATOM 538 O O . LYS A 1 72 ? 26.609 7.591 -11.587 1.00 85.62 72 LYS A O 1
ATOM 543 N N . ILE A 1 73 ? 24.686 6.427 -11.410 1.00 83.56 73 ILE A N 1
ATOM 544 C CA . ILE A 1 73 ? 24.947 5.501 -12.524 1.00 83.56 73 ILE A CA 1
ATOM 545 C C . ILE A 1 73 ? 25.124 6.274 -13.839 1.00 83.56 73 ILE A C 1
ATOM 547 O O . ILE A 1 73 ? 25.993 5.938 -14.639 1.00 83.56 73 ILE A O 1
ATOM 551 N N . PHE A 1 74 ? 24.366 7.358 -14.019 1.00 78.31 74 PHE A N 1
ATOM 552 C CA . PHE A 1 74 ? 24.405 8.210 -15.211 1.00 78.31 74 PHE A CA 1
ATOM 553 C C . PHE A 1 74 ? 25.071 9.571 -14.971 1.00 78.31 74 PHE A C 1
ATOM 555 O O . PHE A 1 74 ? 24.972 10.465 -15.805 1.00 78.31 74 PHE A O 1
ATOM 562 N N . SER A 1 75 ? 25.765 9.744 -13.839 1.00 81.12 75 SER A N 1
ATOM 563 C CA . SER A 1 75 ? 26.366 11.026 -13.436 1.00 81.12 75 SER A CA 1
ATOM 564 C C . SER A 1 75 ? 25.375 12.205 -13.429 1.00 81.12 75 SER A C 1
ATOM 566 O O . SER A 1 75 ? 25.766 13.349 -13.663 1.00 81.12 75 SER A O 1
ATOM 568 N N . THR A 1 76 ? 24.094 11.949 -13.145 1.00 84.25 76 THR A N 1
ATOM 569 C CA . THR A 1 76 ? 23.065 12.988 -13.032 1.00 84.25 76 THR A CA 1
ATOM 570 C C . THR A 1 76 ? 22.900 13.443 -11.582 1.00 84.25 76 THR A C 1
ATOM 572 O O . THR A 1 76 ? 23.174 12.717 -10.621 1.00 84.25 76 THR A O 1
ATOM 575 N N . VAL A 1 77 ? 22.437 14.684 -11.403 1.00 86.38 77 VAL A N 1
ATOM 576 C CA . VAL A 1 77 ? 22.124 15.240 -10.073 1.00 86.38 77 VAL A CA 1
ATOM 577 C C . VAL A 1 77 ? 20.823 14.647 -9.528 1.00 86.38 77 VAL A C 1
ATOM 579 O O . VAL A 1 77 ? 20.633 14.553 -8.316 1.00 86.38 77 VAL A O 1
ATOM 582 N N . GLU A 1 78 ? 19.933 14.208 -10.413 1.00 91.06 78 GLU A N 1
ATOM 583 C CA . GLU A 1 78 ? 18.641 13.643 -10.058 1.00 91.06 78 GLU A CA 1
ATOM 584 C C . GLU A 1 78 ? 18.190 12.545 -11.016 1.00 91.06 78 GLU A C 1
ATOM 586 O O . GLU A 1 78 ? 18.586 12.504 -12.181 1.00 91.06 78 GLU A O 1
ATOM 591 N N . SER A 1 79 ? 17.318 11.689 -10.494 1.00 92.44 79 SER A N 1
ATOM 592 C CA . SER A 1 79 ? 16.601 10.649 -11.221 1.00 92.44 79 SER A CA 1
ATOM 593 C C . SER A 1 79 ? 15.125 10.743 -10.876 1.00 92.44 79 SER A C 1
ATOM 595 O O . SER A 1 79 ? 14.755 10.880 -9.705 1.00 92.44 79 SER A O 1
ATOM 597 N N . MET A 1 80 ? 14.278 10.637 -11.8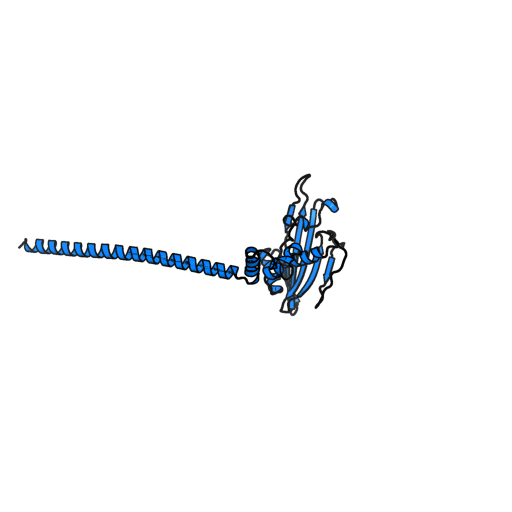94 1.00 93.62 80 MET A N 1
ATOM 598 C CA . MET A 1 80 ? 12.830 10.556 -11.733 1.00 93.62 80 MET A CA 1
ATOM 599 C C . MET A 1 80 ? 12.361 9.127 -11.985 1.00 93.62 80 MET A C 1
ATOM 601 O O . MET A 1 80 ? 12.718 8.520 -12.992 1.00 93.62 80 MET A O 1
ATOM 605 N N . GLY A 1 81 ? 11.539 8.619 -11.073 1.00 94.81 81 GLY A N 1
ATOM 606 C CA . GLY A 1 81 ? 10.860 7.337 -11.186 1.00 94.81 81 GLY A CA 1
ATOM 607 C C . GLY A 1 81 ? 9.362 7.535 -11.384 1.00 94.81 81 GLY A C 1
ATOM 608 O O . GLY A 1 81 ? 8.760 8.435 -10.795 1.00 94.81 81 GLY A O 1
ATOM 609 N N . GLN A 1 82 ? 8.747 6.683 -12.195 1.00 95.94 82 GLN A N 1
ATOM 610 C CA . GLN A 1 82 ? 7.307 6.667 -12.399 1.00 95.94 82 GLN A CA 1
ATOM 611 C C . GLN A 1 82 ? 6.794 5.234 -12.503 1.00 95.94 82 GLN A C 1
ATOM 613 O O . GLN A 1 82 ? 7.340 4.400 -13.227 1.00 95.94 82 GLN A O 1
ATOM 618 N N . VAL A 1 83 ? 5.700 4.980 -11.789 1.00 97.19 83 VAL A N 1
ATOM 619 C CA . VAL A 1 83 ? 4.923 3.746 -11.867 1.00 97.19 83 VAL A CA 1
ATOM 620 C C . VAL A 1 83 ? 3.505 4.116 -12.269 1.00 97.19 83 VAL A C 1
ATOM 622 O O . VAL A 1 83 ? 2.832 4.870 -11.562 1.00 97.19 83 VAL A O 1
ATOM 625 N N . LYS A 1 84 ? 3.047 3.588 -13.402 1.00 97.19 84 LYS A N 1
ATOM 626 C CA . LYS A 1 84 ? 1.680 3.766 -13.888 1.00 97.19 84 LYS A CA 1
ATOM 627 C C . LYS A 1 84 ? 0.982 2.419 -13.962 1.00 97.19 84 LYS A C 1
ATOM 629 O O . LYS A 1 84 ? 1.349 1.575 -14.774 1.00 97.19 84 LYS A O 1
ATOM 634 N N . LEU A 1 85 ? -0.022 2.224 -13.119 1.00 97.88 85 LEU A N 1
ATOM 635 C CA . LEU A 1 85 ? -0.768 0.979 -13.006 1.00 97.88 85 LEU A CA 1
ATOM 636 C C . LEU A 1 85 ? -2.220 1.201 -13.415 1.00 97.88 85 LEU A C 1
ATOM 638 O O . LEU A 1 85 ? -2.882 2.086 -12.884 1.00 97.88 85 LEU A O 1
ATOM 642 N N . MET A 1 86 ? -2.703 0.372 -14.333 1.00 97.31 86 MET A N 1
ATOM 643 C CA . MET A 1 86 ? -4.095 0.319 -14.761 1.00 97.31 86 MET A CA 1
ATOM 644 C C . MET A 1 86 ? -4.733 -0.981 -14.284 1.00 97.31 86 MET A C 1
ATOM 646 O O . MET A 1 86 ? -4.236 -2.073 -14.586 1.00 97.31 86 MET A O 1
ATOM 650 N N . VAL A 1 87 ? -5.862 -0.844 -13.599 1.00 96.75 87 VAL A N 1
ATOM 651 C CA . VAL A 1 87 ? -6.726 -1.936 -13.157 1.00 96.75 87 VAL A CA 1
ATOM 652 C C . VAL A 1 87 ? -8.114 -1.773 -13.766 1.00 96.75 87 VAL A C 1
ATOM 654 O O . VAL A 1 87 ? -8.530 -0.666 -14.107 1.00 96.75 87 VAL A O 1
ATOM 657 N N . THR A 1 88 ? -8.814 -2.887 -13.920 1.00 95.44 88 THR A N 1
ATOM 658 C CA . THR A 1 88 ? -10.236 -2.927 -14.256 1.00 95.44 88 THR A CA 1
ATOM 659 C C . THR A 1 88 ? -10.988 -3.384 -13.018 1.00 95.44 88 THR A C 1
ATOM 661 O O . THR A 1 88 ? -10.604 -4.391 -12.419 1.00 95.44 88 THR A O 1
ATOM 664 N N . ASP A 1 89 ? -12.021 -2.651 -12.622 1.00 94.06 89 ASP A N 1
ATOM 665 C CA . ASP A 1 89 ? -12.810 -2.964 -11.436 1.00 94.06 89 ASP A CA 1
ATOM 666 C C . ASP A 1 89 ? -13.828 -4.093 -11.684 1.00 94.06 89 ASP A C 1
ATOM 668 O O . ASP A 1 89 ? -13.897 -4.698 -12.758 1.00 94.06 89 ASP A O 1
ATOM 672 N N . PHE A 1 90 ? -14.632 -4.418 -10.669 1.00 90.19 90 PHE A N 1
ATOM 673 C CA . PHE A 1 90 ? -15.655 -5.457 -10.789 1.00 90.19 90 PHE A CA 1
ATOM 674 C C . PHE A 1 90 ? -16.818 -5.082 -11.723 1.00 90.19 90 PHE A C 1
ATOM 676 O O . PHE A 1 90 ? -17.496 -5.993 -12.202 1.00 90.19 90 PHE A O 1
ATOM 683 N N . THR A 1 91 ? -17.029 -3.789 -11.987 1.00 91.31 91 THR A N 1
ATOM 684 C CA . THR A 1 91 ? -18.054 -3.254 -12.899 1.00 91.31 91 THR A CA 1
ATOM 685 C C . THR A 1 91 ? -17.573 -3.155 -14.350 1.00 91.31 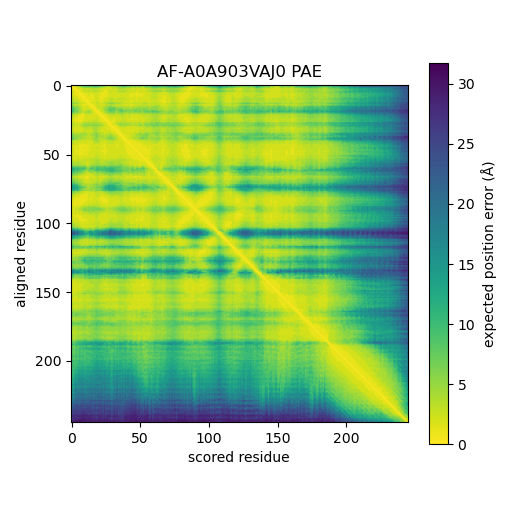91 THR A C 1
ATOM 687 O O . THR A 1 91 ? -18.384 -2.963 -15.251 1.00 91.31 91 THR A O 1
ATOM 690 N N . GLY A 1 92 ? -16.271 -3.340 -14.591 1.00 91.12 92 GLY A N 1
ATOM 691 C CA . GLY A 1 92 ? -15.641 -3.228 -15.906 1.00 91.12 92 GLY A CA 1
ATOM 692 C C . GLY A 1 92 ? -15.050 -1.847 -16.201 1.00 91.12 92 GLY A C 1
ATOM 693 O O . GLY A 1 92 ? -14.492 -1.658 -17.283 1.00 91.12 92 GLY A O 1
ATOM 694 N N . ASN A 1 93 ? -15.127 -0.899 -15.264 1.00 93.75 93 ASN A N 1
ATOM 695 C CA . ASN A 1 93 ? -14.512 0.418 -15.407 1.00 93.75 93 ASN A CA 1
ATOM 696 C C . ASN A 1 93 ? -13.004 0.342 -15.173 1.00 93.75 93 ASN A C 1
ATOM 698 O O . ASN A 1 93 ? -12.497 -0.571 -14.518 1.00 93.75 93 ASN A O 1
ATOM 702 N N . ARG A 1 94 ? -12.265 1.307 -15.720 1.00 95.00 94 ARG A N 1
ATOM 703 C CA . ARG A 1 94 ? -10.804 1.343 -15.622 1.00 95.00 94 ARG A CA 1
ATOM 704 C C . ARG A 1 94 ? -10.360 2.409 -14.644 1.00 95.00 94 ARG A C 1
ATOM 706 O O . ARG A 1 94 ? -10.755 3.563 -14.757 1.00 95.00 94 ARG A O 1
ATOM 713 N N . VAL A 1 95 ? -9.446 2.039 -13.759 1.00 95.44 95 VAL A N 1
ATOM 714 C CA . VAL A 1 95 ? -8.788 2.966 -12.839 1.00 95.44 95 VAL A CA 1
ATOM 715 C C . VAL A 1 95 ? -7.291 2.922 -13.104 1.00 95.44 95 VAL A C 1
ATOM 717 O O . VAL A 1 95 ? -6.677 1.858 -13.154 1.00 95.44 95 VAL A O 1
ATOM 720 N N . THR A 1 96 ? -6.694 4.087 -13.338 1.00 96.06 96 THR A N 1
ATOM 721 C CA . THR A 1 96 ? -5.264 4.235 -13.611 1.00 96.06 96 THR A CA 1
ATOM 722 C C . THR A 1 96 ? -4.626 5.135 -12.568 1.00 96.06 96 THR A C 1
ATOM 724 O O . THR A 1 96 ? -4.900 6.332 -12.545 1.00 96.06 96 THR A O 1
ATOM 727 N N . ALA A 1 97 ? -3.721 4.587 -11.761 1.00 95.62 97 ALA A N 1
ATOM 728 C CA . ALA A 1 97 ? -2.871 5.355 -10.859 1.00 95.62 97 ALA A CA 1
ATOM 729 C C . ALA A 1 97 ? -1.507 5.614 -11.502 1.00 95.62 97 ALA A C 1
ATOM 731 O O . ALA A 1 97 ? -0.834 4.690 -11.953 1.00 95.62 97 ALA A O 1
ATOM 732 N N . THR A 1 98 ? -1.081 6.874 -11.511 1.00 95.38 98 THR A N 1
ATOM 733 C CA . THR A 1 98 ? 0.269 7.299 -11.893 1.00 95.38 98 THR A CA 1
ATOM 734 C C . THR A 1 98 ? 0.950 7.889 -10.669 1.00 95.38 98 THR A C 1
ATOM 736 O O . THR A 1 98 ? 0.514 8.917 -10.152 1.00 95.38 98 THR A O 1
ATOM 739 N N . ARG A 1 99 ? 2.018 7.245 -10.203 1.00 94.44 99 ARG A N 1
ATOM 740 C CA . ARG A 1 99 ? 2.798 7.670 -9.039 1.00 94.44 99 ARG A CA 1
ATOM 741 C C . ARG A 1 99 ? 4.197 8.041 -9.490 1.00 94.44 99 ARG A C 1
ATOM 743 O O . ARG A 1 99 ? 4.892 7.215 -10.084 1.00 94.44 99 ARG A O 1
ATOM 750 N N . SER A 1 100 ? 4.590 9.275 -9.208 1.00 93.44 100 SER A N 1
ATOM 751 C CA . SER A 1 100 ? 5.898 9.808 -9.580 1.00 93.44 100 SER A CA 1
ATOM 752 C C . SER A 1 100 ? 6.724 10.076 -8.328 1.00 93.44 100 SER A C 1
ATOM 754 O O . SER A 1 100 ? 6.199 10.426 -7.273 1.00 93.44 100 SER A O 1
ATOM 756 N N . MET A 1 101 ? 8.030 9.902 -8.437 1.00 94.38 101 MET A N 1
ATOM 757 C CA . MET A 1 101 ? 8.973 10.072 -7.340 1.00 94.38 101 MET A CA 1
ATOM 758 C C . MET A 1 101 ? 10.314 10.551 -7.879 1.00 94.38 101 MET A C 1
ATOM 760 O O . MET A 1 101 ? 10.617 10.393 -9.062 1.00 94.38 101 MET A O 1
ATOM 764 N N . LYS A 1 102 ? 11.124 11.137 -7.009 1.00 93.75 102 LYS A N 1
ATOM 765 C CA . LYS A 1 102 ? 12.414 11.709 -7.364 1.00 93.75 102 LYS A CA 1
ATOM 766 C C . LYS A 1 102 ? 13.451 11.352 -6.319 1.00 93.75 102 LYS A C 1
ATOM 768 O O . LYS A 1 102 ? 13.185 11.415 -5.119 1.00 93.75 102 LYS A O 1
ATOM 773 N N . VAL A 1 103 ? 14.647 11.023 -6.786 1.00 93.69 103 VAL A N 1
ATOM 774 C CA . VAL A 1 103 ? 15.842 10.965 -5.951 1.00 93.69 103 VAL A CA 1
ATOM 775 C C . VAL A 1 103 ? 16.825 12.007 -6.448 1.00 93.69 103 VAL A C 1
ATOM 777 O O . VAL A 1 103 ? 17.162 12.036 -7.627 1.00 93.69 103 VAL A O 1
ATOM 780 N N . SER A 1 104 ? 17.273 12.876 -5.545 1.00 91.69 104 SER A N 1
ATOM 781 C CA . SER A 1 104 ? 18.301 13.883 -5.817 1.00 91.69 104 SER A CA 1
ATOM 782 C C . SER A 1 104 ? 19.552 13.610 -4.993 1.00 91.69 104 SER A C 1
ATOM 784 O O . SER A 1 104 ? 19.486 13.298 -3.797 1.00 91.69 104 SER A O 1
ATOM 786 N N . GLN A 1 105 ? 20.710 13.728 -5.633 1.00 86.56 105 GLN A N 1
ATOM 787 C CA . GLN A 1 105 ? 21.982 13.731 -4.937 1.00 86.56 105 GLN A CA 1
ATOM 788 C C . GLN A 1 105 ? 22.118 15.037 -4.167 1.00 86.56 105 GLN A C 1
ATOM 790 O O . GLN A 1 105 ? 21.958 16.132 -4.706 1.00 86.56 105 GLN A O 1
ATOM 795 N N . LYS A 1 106 ? 22.446 14.913 -2.887 1.00 78.06 106 LYS A N 1
ATOM 796 C CA . LYS A 1 106 ? 22.991 16.029 -2.126 1.00 78.06 106 LYS A CA 1
ATOM 797 C C . LYS A 1 106 ? 24.509 16.065 -2.331 1.00 78.06 106 LYS A C 1
ATOM 799 O O . LYS A 1 106 ? 25.080 15.102 -2.837 1.00 78.06 106 LYS A O 1
ATOM 804 N N . GLY A 1 107 ? 25.149 17.185 -1.983 1.00 75.12 107 GLY A N 1
ATOM 805 C CA . GLY A 1 107 ? 26.590 17.392 -2.179 1.00 75.12 107 GLY A CA 1
ATOM 806 C C . GLY A 1 1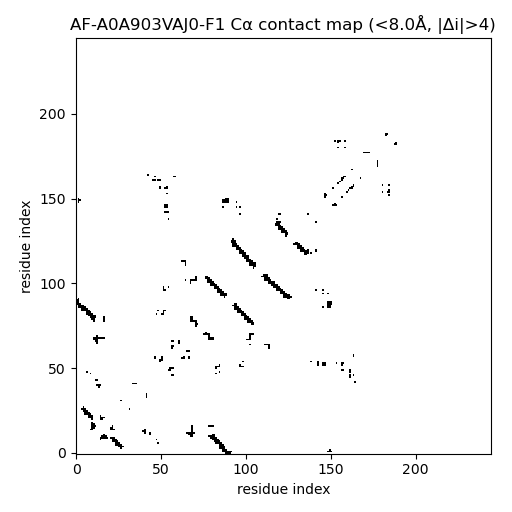07 ? 27.471 16.250 -1.643 1.00 75.12 107 GLY A C 1
ATOM 807 O O . GLY A 1 107 ? 27.013 15.375 -0.908 1.00 75.12 107 GLY A O 1
ATOM 808 N N . ARG A 1 108 ? 28.760 16.256 -2.009 1.00 71.88 108 ARG A N 1
ATOM 809 C CA . ARG A 1 108 ? 29.720 15.177 -1.696 1.00 71.88 108 ARG A CA 1
ATOM 810 C C . ARG A 1 108 ? 29.621 14.710 -0.231 1.00 71.88 108 ARG A C 1
ATOM 812 O O . ARG A 1 108 ? 29.788 15.505 0.686 1.00 71.88 108 ARG A O 1
ATOM 819 N N . GLY A 1 109 ? 29.356 13.415 -0.032 1.00 70.25 109 GLY A N 1
ATOM 820 C CA . GLY A 1 109 ? 29.254 12.781 1.292 1.00 70.25 109 GLY A CA 1
ATOM 821 C C . GLY A 1 109 ? 27.860 12.800 1.933 1.00 70.25 109 GLY A C 1
ATOM 822 O O . GLY A 1 109 ? 27.675 12.184 2.978 1.00 70.25 109 GLY A O 1
ATOM 823 N N . GLN A 1 110 ? 26.866 13.454 1.323 1.00 77.12 110 GLN A N 1
ATOM 824 C CA . GLN A 1 110 ? 25.501 13.473 1.846 1.00 77.12 110 GLN A CA 1
ATOM 825 C C . GLN A 1 110 ? 24.627 12.356 1.265 1.00 77.12 110 GLN A C 1
ATOM 827 O O . GLN A 1 110 ? 24.745 11.954 0.108 1.00 77.12 110 GLN A O 1
ATOM 832 N N . GLN A 1 111 ? 23.708 11.876 2.101 1.00 79.56 111 GLN A N 1
ATOM 833 C CA . GLN A 1 111 ? 22.692 10.893 1.738 1.00 79.56 111 GLN A CA 1
ATOM 834 C C . GLN A 1 111 ? 21.743 11.457 0.660 1.00 79.56 111 GLN A C 1
ATOM 836 O O . GLN A 1 111 ? 21.303 12.607 0.791 1.00 79.56 111 GLN A O 1
ATOM 841 N N . PRO A 1 112 ? 21.388 10.670 -0.374 1.00 85.38 112 PRO A N 1
ATOM 842 C CA . PRO A 1 112 ? 20.448 11.110 -1.397 1.00 85.38 112 PRO A CA 1
ATOM 843 C C . PRO A 1 112 ? 19.062 11.372 -0.791 1.00 85.38 112 PRO A C 1
ATOM 845 O O . PRO A 1 112 ? 18.648 10.724 0.176 1.00 85.38 112 PRO A O 1
ATOM 848 N N . LYS A 1 113 ? 18.346 12.355 -1.342 1.00 89.81 113 LYS A N 1
ATOM 849 C CA . LYS A 1 113 ? 17.011 12.755 -0.885 1.00 89.81 113 LYS A CA 1
ATOM 850 C C . LYS A 1 113 ? 15.956 12.106 -1.770 1.00 89.81 113 LYS A C 1
ATOM 852 O O . LYS A 1 113 ? 15.931 12.380 -2.965 1.00 89.81 113 LYS A O 1
ATOM 857 N N . PHE A 1 114 ? 15.093 11.288 -1.173 1.00 91.94 114 PHE A N 1
ATOM 858 C CA . PHE A 1 114 ? 13.897 10.753 -1.820 1.00 91.94 114 PHE A CA 1
ATOM 859 C C . PHE A 1 114 ? 12.704 11.675 -1.569 1.00 91.94 114 PHE A C 1
ATOM 861 O O . PHE A 1 114 ? 12.480 12.117 -0.440 1.00 91.94 114 PHE A O 1
ATOM 868 N N . GLU A 1 115 ? 11.936 11.940 -2.618 1.00 91.88 115 GLU A N 1
ATOM 869 C CA . GLU A 1 115 ? 10.714 12.733 -2.585 1.00 91.88 115 GLU A CA 1
ATOM 870 C C . GLU A 1 115 ? 9.631 12.028 -3.403 1.00 91.88 115 GLU A C 1
ATOM 872 O O . GLU A 1 115 ? 9.863 11.596 -4.532 1.00 91.88 115 GLU A O 1
ATOM 877 N N . THR A 1 116 ? 8.430 11.916 -2.841 1.00 90.12 116 THR A N 1
ATOM 878 C CA . THR A 1 116 ? 7.245 11.532 -3.617 1.00 90.12 116 THR A CA 1
ATOM 879 C C . THR A 1 116 ? 6.679 12.786 -4.269 1.00 90.12 116 THR A C 1
ATOM 881 O O . THR A 1 116 ? 6.537 13.810 -3.603 1.00 90.12 116 THR A O 1
ATOM 884 N N . LEU A 1 117 ? 6.397 12.713 -5.566 1.00 89.06 117 LEU A N 1
ATOM 885 C CA . LEU A 1 117 ? 5.826 13.808 -6.343 1.00 89.06 117 LEU A CA 1
ATOM 886 C C . LEU A 1 117 ? 4.307 13.640 -6.471 1.00 89.06 117 LEU A C 1
ATOM 888 O O . LEU A 1 117 ? 3.731 12.638 -6.032 1.00 89.06 117 LEU A O 1
ATOM 892 N N . ASP A 1 118 ? 3.670 14.621 -7.111 1.00 81.00 118 ASP A N 1
ATOM 893 C CA . ASP A 1 118 ? 2.245 14.586 -7.420 1.00 81.00 118 ASP A CA 1
ATOM 894 C C . ASP A 1 118 ? 1.874 13.258 -8.095 1.00 81.00 118 ASP A C 1
ATOM 896 O O . ASP A 1 118 ? 2.466 12.826 -9.091 1.00 81.00 118 ASP A O 1
ATOM 900 N N . SER A 1 119 ? 0.882 12.600 -7.509 1.00 86.12 119 SER A N 1
ATOM 901 C CA . SER A 1 119 ? 0.281 11.391 -8.049 1.00 86.12 119 SER A CA 1
ATOM 902 C C . SER A 1 119 ? -1.061 11.745 -8.686 1.00 86.12 119 SER A C 1
ATOM 904 O O . SER A 1 119 ? -1.727 12.697 -8.276 1.00 86.12 119 SER A O 1
ATOM 906 N N . VAL A 1 120 ? -1.441 11.003 -9.719 1.00 90.62 120 VAL A N 1
ATOM 907 C CA . VAL A 1 120 ? -2.653 11.242 -10.511 1.00 90.62 120 VAL A CA 1
ATOM 908 C C . VAL A 1 120 ? -3.455 9.954 -10.554 1.00 90.62 120 VAL A C 1
ATOM 910 O O . VAL A 1 120 ? -2.880 8.889 -10.785 1.00 90.62 120 VAL A O 1
ATOM 913 N N . VAL A 1 121 ? -4.768 10.051 -10.362 1.00 92.62 121 VAL A N 1
ATOM 914 C CA . VAL A 1 121 ? -5.689 8.936 -10.602 1.00 92.62 121 VAL A CA 1
ATOM 915 C C . VAL A 1 121 ? -6.684 9.323 -11.687 1.00 92.62 121 VAL A C 1
ATOM 917 O O . VAL A 1 121 ? -7.271 10.404 -11.658 1.00 92.62 121 VAL A O 1
ATOM 920 N N . THR A 1 122 ? -6.847 8.443 -12.666 1.00 93.12 122 THR A N 1
ATOM 921 C CA . THR A 1 122 ? -7.829 8.586 -13.739 1.00 93.12 122 THR A CA 1
ATOM 922 C C . THR A 1 122 ? -8.793 7.418 -13.672 1.00 93.12 122 THR A C 1
ATOM 924 O O . THR A 1 122 ? -8.371 6.267 -13.767 1.00 93.12 122 THR A O 1
ATOM 927 N N . MET A 1 123 ? -10.074 7.730 -13.540 1.00 92.75 123 MET A N 1
ATOM 928 C CA . MET A 1 123 ? -11.184 6.791 -13.614 1.00 92.75 123 MET A CA 1
ATO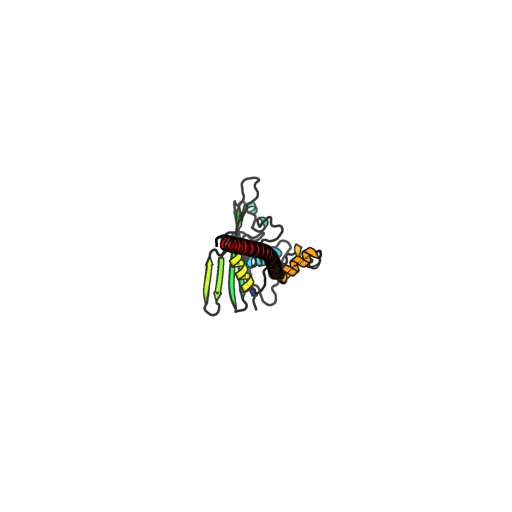M 929 C C . MET A 1 123 ? -11.858 6.951 -14.977 1.00 92.75 123 MET A C 1
ATOM 931 O O . MET A 1 123 ? -12.135 8.067 -15.413 1.00 92.75 123 MET A O 1
ATOM 935 N N . GLU A 1 124 ? -12.073 5.844 -15.673 1.00 93.50 124 GLU A N 1
ATOM 936 C CA . GLU A 1 124 ? -12.711 5.787 -16.984 1.00 93.50 124 GLU A CA 1
ATOM 937 C C . GLU A 1 124 ? -13.892 4.825 -16.912 1.00 93.50 124 GLU A C 1
ATOM 939 O O . GLU A 1 124 ? -13.716 3.622 -16.690 1.00 93.50 124 GLU A O 1
ATOM 944 N N . ASN A 1 125 ? -15.090 5.360 -17.136 1.00 91.81 125 ASN A N 1
ATOM 945 C CA . ASN A 1 125 ? -16.275 4.547 -17.328 1.00 91.81 125 ASN A CA 1
ATOM 946 C C . ASN A 1 125 ? -16.250 3.978 -18.748 1.00 91.81 125 ASN A C 1
ATOM 948 O O . ASN A 1 125 ? -16.297 4.717 -19.732 1.00 91.81 125 ASN A O 1
ATOM 952 N N . VAL A 1 126 ? -16.159 2.655 -18.864 1.00 87.12 126 VAL A N 1
ATOM 953 C CA . VAL A 1 126 ? -15.988 2.001 -20.170 1.00 87.12 126 VAL A CA 1
ATOM 954 C C . VAL A 1 126 ? -17.284 2.009 -20.985 1.00 87.12 126 VAL A C 1
ATOM 956 O O . VAL A 1 126 ? -17.224 2.013 -22.212 1.00 87.12 126 VAL A O 1
ATOM 959 N N . ALA A 1 127 ? -18.448 2.051 -20.333 1.00 87.19 127 ALA A N 1
ATOM 960 C CA . ALA A 1 127 ? -19.743 2.065 -21.007 1.00 87.19 127 ALA A CA 1
ATOM 961 C C . ALA A 1 127 ? -20.105 3.452 -21.562 1.00 87.19 127 ALA A C 1
ATOM 963 O O . ALA A 1 127 ? -20.661 3.546 -22.654 1.00 87.19 127 ALA A O 1
ATOM 964 N N . THR A 1 128 ? -19.789 4.525 -20.830 1.00 88.88 128 THR A N 1
ATOM 965 C CA . THR A 1 128 ? -20.108 5.906 -21.241 1.00 88.88 128 THR A CA 1
ATOM 966 C C . THR A 1 128 ? -18.949 6.607 -21.952 1.00 88.88 128 THR A C 1
ATOM 968 O O . THR A 1 128 ? -19.163 7.608 -22.631 1.00 88.88 128 THR A O 1
ATOM 971 N N . GLY A 1 129 ? -17.719 6.106 -21.798 1.00 88.06 129 GLY A N 1
ATOM 972 C CA . GLY A 1 129 ? -16.495 6.763 -22.262 1.00 88.06 129 GLY A CA 1
ATOM 973 C C . GLY A 1 129 ? -16.073 7.965 -21.407 1.00 88.06 129 GLY A C 1
ATOM 974 O O . GLY A 1 129 ? -15.089 8.633 -21.733 1.00 88.06 129 GLY A O 1
ATOM 975 N N . GLU A 1 130 ? -16.798 8.252 -20.322 1.00 90.12 130 GLU A N 1
ATOM 976 C CA . GLU A 1 130 ? -16.513 9.370 -19.428 1.00 90.12 130 GLU A CA 1
ATOM 977 C C . GLU A 1 130 ? -15.205 9.146 -18.663 1.00 90.12 130 GLU A C 1
ATOM 979 O O . GLU A 1 130 ? -14.930 8.051 -18.165 1.00 90.12 130 GLU A O 1
ATOM 984 N N . LYS A 1 131 ? -14.390 10.203 -18.564 1.00 91.25 131 LYS A N 1
ATOM 985 C CA . LYS A 1 131 ? -13.096 10.184 -17.879 1.00 91.25 131 LYS A CA 1
ATOM 986 C C . LYS A 1 131 ? -13.034 11.253 -16.810 1.00 91.25 131 LYS A C 1
ATOM 988 O O . LYS A 1 131 ? -13.026 12.443 -17.116 1.00 91.25 131 LYS A O 1
ATOM 993 N N . THR A 1 132 ? -12.860 10.821 -15.572 1.00 89.06 132 THR A N 1
ATOM 994 C CA . THR A 1 132 ? -12.626 11.701 -14.432 1.00 89.06 132 THR A CA 1
ATOM 995 C C . THR A 1 132 ? -11.172 11.566 -14.012 1.00 89.06 132 THR A C 1
ATOM 997 O O . THR A 1 132 ? -10.716 10.493 -13.623 1.00 89.06 132 THR A O 1
ATOM 1000 N N . THR A 1 133 ? -10.409 12.653 -14.112 1.00 86.75 133 THR A N 1
ATOM 1001 C CA . THR A 1 133 ? -9.028 12.693 -13.615 1.00 86.75 133 THR A CA 1
ATOM 1002 C C . THR A 1 133 ? -8.965 13.556 -12.372 1.00 86.75 133 THR A C 1
ATOM 1004 O O . THR A 1 133 ? -9.295 14.739 -12.416 1.00 86.75 133 THR A O 1
ATOM 1007 N N . LEU A 1 134 ? -8.501 12.967 -11.277 1.00 82.12 134 LEU A N 1
ATOM 1008 C CA . LEU A 1 134 ? -8.163 13.698 -10.069 1.00 82.12 134 LEU A CA 1
ATOM 1009 C C . LEU A 1 134 ? -6.655 13.950 -10.087 1.00 82.12 134 LEU A C 1
ATOM 1011 O O . LEU A 1 134 ? -5.838 13.036 -9.933 1.00 82.12 134 LEU A O 1
ATOM 1015 N N . SER A 1 135 ? -6.297 15.213 -10.302 1.00 69.19 135 SER A N 1
ATOM 1016 C CA . SER A 1 135 ? -4.921 15.702 -10.227 1.00 69.19 135 SER A CA 1
ATOM 1017 C C . SER A 1 135 ? -4.641 16.178 -8.802 1.00 69.19 135 SER A C 1
ATOM 1019 O O . SER A 1 135 ? -5.375 17.017 -8.287 1.00 69.19 135 SER A O 1
ATOM 1021 N N . ARG A 1 136 ? -3.576 15.664 -8.173 1.00 67.81 136 ARG A N 1
ATOM 1022 C CA . ARG A 1 136 ? -3.198 15.919 -6.763 1.00 67.81 136 ARG A CA 1
ATOM 1023 C C . ARG A 1 136 ? -4.166 15.426 -5.662 1.00 67.81 136 ARG A C 1
ATOM 1025 O O . ARG A 1 136 ? -4.310 16.110 -4.647 1.00 67.81 136 ARG A O 1
ATOM 1032 N N . PRO A 1 137 ? -4.813 14.254 -5.779 1.00 70.50 137 PRO A N 1
ATOM 1033 C CA . PRO A 1 137 ? -5.433 13.620 -4.616 1.00 70.50 137 PRO A CA 1
ATOM 1034 C C . PRO A 1 137 ? -4.379 13.359 -3.530 1.00 70.50 137 PRO A C 1
ATOM 1036 O O . PRO A 1 137 ? -3.199 13.132 -3.829 1.00 70.50 137 PRO A O 1
ATOM 1039 N N . ARG A 1 138 ? -4.788 13.359 -2.255 1.00 75.44 138 ARG A N 1
ATOM 1040 C CA . ARG A 1 138 ? -3.870 12.935 -1.189 1.00 75.44 138 ARG A CA 1
ATOM 1041 C C . ARG A 1 138 ? -3.511 11.476 -1.445 1.00 75.44 138 ARG A C 1
ATOM 1043 O O . ARG A 1 138 ? -4.337 10.703 -1.921 1.00 75.44 138 ARG A O 1
ATOM 1050 N N . ALA A 1 139 ? -2.294 11.069 -1.088 1.00 74.06 139 ALA A N 1
ATOM 1051 C CA . ALA A 1 139 ? -1.841 9.695 -1.316 1.00 74.06 139 ALA A CA 1
ATOM 1052 C C . ALA A 1 139 ? -2.812 8.641 -0.741 1.00 74.06 139 ALA A C 1
ATOM 1054 O O . ALA A 1 139 ? -3.009 7.596 -1.354 1.00 74.06 139 ALA A O 1
ATOM 1055 N N . ALA A 1 140 ? -3.451 8.943 0.396 1.00 77.94 140 ALA A N 1
ATOM 1056 C CA . ALA A 1 140 ? -4.478 8.099 1.003 1.00 77.94 140 ALA A CA 1
ATOM 1057 C C . ALA A 1 140 ? -5.714 7.916 0.106 1.00 77.94 140 ALA A C 1
ATOM 1059 O O . ALA A 1 140 ? -6.212 6.801 -0.003 1.00 77.94 140 ALA A O 1
ATOM 1060 N N . ASP A 1 141 ? -6.154 8.976 -0.575 1.00 84.44 141 ASP A N 1
ATOM 1061 C CA . ASP A 1 141 ? -7.330 8.941 -1.444 1.00 84.44 141 ASP A CA 1
ATOM 1062 C C . ASP A 1 141 ? -7.062 8.016 -2.655 1.00 84.44 141 ASP A C 1
ATOM 1064 O O . ASP A 1 141 ? -7.882 7.164 -2.973 1.00 84.44 141 ASP A O 1
ATOM 1068 N N . ILE A 1 142 ? -5.860 8.075 -3.254 1.00 88.69 142 ILE A N 1
ATOM 1069 C CA . ILE A 1 142 ? -5.462 7.166 -4.354 1.00 88.69 142 ILE A CA 1
ATOM 1070 C C . ILE A 1 142 ? -5.384 5.714 -3.884 1.00 88.69 142 ILE A C 1
ATOM 1072 O O . ILE A 1 142 ? -5.780 4.801 -4.602 1.00 88.69 142 ILE A O 1
ATOM 1076 N N . ASN A 1 143 ? -4.810 5.486 -2.702 1.00 91.38 143 ASN A N 1
ATOM 1077 C CA . ASN A 1 143 ? -4.657 4.137 -2.166 1.00 91.38 143 ASN A CA 1
ATOM 1078 C C . ASN A 1 143 ? -6.021 3.480 -1.947 1.00 91.38 143 ASN A C 1
ATOM 1080 O O . ASN A 1 143 ? -6.177 2.312 -2.288 1.00 91.38 143 ASN A O 1
ATOM 1084 N N . ASN A 1 144 ? -6.983 4.231 -1.406 1.00 90.75 144 ASN A N 1
ATOM 1085 C CA . ASN A 1 144 ? -8.345 3.749 -1.208 1.00 90.75 144 ASN A CA 1
ATOM 1086 C C . ASN A 1 144 ? -9.003 3.443 -2.555 1.00 90.75 144 ASN A C 1
ATOM 1088 O O . ASN A 1 144 ? -9.418 2.311 -2.756 1.00 90.75 144 ASN A O 1
ATOM 1092 N N . GLU A 1 145 ? -8.945 4.372 -3.514 1.00 91.25 145 GLU A N 1
ATOM 1093 C CA . GLU A 1 145 ? -9.533 4.181 -4.847 1.00 91.25 145 GLU A CA 1
ATOM 1094 C C . GLU A 1 145 ? -8.984 2.931 -5.558 1.00 91.25 145 GLU A C 1
ATOM 1096 O O . GLU A 1 145 ? -9.728 2.135 -6.125 1.00 91.25 145 GLU A O 1
ATOM 1101 N N . MET A 1 146 ? -7.667 2.706 -5.492 1.00 94.00 146 MET A N 1
ATOM 1102 C CA . MET A 1 146 ? -7.048 1.520 -6.090 1.00 94.00 146 MET A CA 1
ATOM 1103 C C . MET A 1 146 ? -7.412 0.225 -5.349 1.00 94.00 146 MET A C 1
ATOM 1105 O O . MET A 1 146 ? -7.550 -0.817 -5.993 1.00 94.00 146 MET A O 1
ATOM 1109 N N . CYS A 1 147 ? -7.552 0.260 -4.019 1.00 93.25 147 CYS A N 1
ATOM 1110 C CA . CYS A 1 147 ? -8.000 -0.898 -3.237 1.00 93.25 147 CYS A CA 1
ATOM 1111 C C . CYS A 1 147 ? -9.470 -1.228 -3.529 1.00 93.25 147 CYS A C 1
ATOM 1113 O O . CYS A 1 147 ? -9.798 -2.397 -3.737 1.00 93.25 147 CYS A O 1
ATOM 1115 N N . ASP A 1 148 ? -10.321 -0.206 -3.614 1.00 92.38 148 ASP A N 1
ATOM 1116 C CA . ASP A 1 148 ? -11.749 -0.324 -3.905 1.00 92.38 148 ASP A CA 1
ATOM 1117 C C . ASP A 1 148 ? -11.972 -0.856 -5.325 1.00 92.38 148 ASP A C 1
ATOM 1119 O O . ASP A 1 148 ? -12.723 -1.815 -5.515 1.00 92.38 148 ASP A O 1
ATOM 1123 N N . ALA A 1 149 ? -11.224 -0.344 -6.310 1.00 93.31 149 ALA A N 1
ATOM 1124 C CA . ALA A 1 149 ? -11.238 -0.864 -7.677 1.00 93.31 149 ALA A CA 1
ATOM 1125 C C . ALA A 1 149 ? -10.806 -2.340 -7.741 1.00 93.31 149 ALA A C 1
ATOM 1127 O O . ALA A 1 149 ? -11.397 -3.144 -8.464 1.00 93.31 149 ALA A O 1
ATOM 1128 N N . MET A 1 150 ? -9.792 -2.728 -6.962 1.00 94.56 150 MET A N 1
ATOM 1129 C CA . MET A 1 150 ? -9.373 -4.128 -6.864 1.00 94.56 150 MET A CA 1
ATOM 1130 C C . MET A 1 150 ? -10.346 -4.992 -6.047 1.00 94.56 150 MET A C 1
ATOM 1132 O O . MET A 1 150 ? -10.323 -6.215 -6.198 1.00 94.56 150 MET A O 1
ATOM 1136 N N . GLY A 1 151 ? -11.207 -4.397 -5.219 1.00 91.88 151 GLY A N 1
ATOM 1137 C CA . GLY A 1 151 ? -12.153 -5.097 -4.350 1.00 91.88 151 GLY A CA 1
ATOM 1138 C C . GLY A 1 151 ? -11.490 -5.863 -3.201 1.00 91.88 151 GLY A C 1
ATOM 1139 O O . GLY A 1 151 ? -12.064 -6.823 -2.690 1.00 91.88 151 GLY A O 1
ATOM 1140 N N . VAL A 1 152 ? -10.268 -5.488 -2.816 1.00 92.19 152 VAL A N 1
ATOM 1141 C CA . VAL A 1 152 ? -9.500 -6.146 -1.749 1.00 92.19 152 VAL A CA 1
ATOM 1142 C C . VAL A 1 152 ? -8.834 -5.116 -0.847 1.00 92.19 152 VAL A C 1
ATOM 1144 O O . VAL A 1 152 ? -8.394 -4.059 -1.295 1.00 92.19 152 VAL A O 1
ATOM 1147 N N . SER A 1 153 ? -8.725 -5.434 0.443 1.00 91.81 153 SER A N 1
ATOM 1148 C CA . SER A 1 153 ? -8.099 -4.531 1.405 1.00 91.81 153 SER A CA 1
ATOM 1149 C C . SER A 1 153 ? -6.599 -4.382 1.144 1.00 91.81 153 SER A C 1
ATOM 1151 O O . SER A 1 153 ? -5.922 -5.300 0.666 1.00 91.81 153 SER A O 1
ATOM 1153 N N . LYS A 1 154 ? -6.041 -3.241 1.561 1.00 92.38 154 LYS A N 1
ATOM 1154 C CA . LYS A 1 154 ? -4.595 -2.992 1.524 1.00 92.38 154 LYS A CA 1
ATOM 1155 C C . LYS A 1 154 ? -3.788 -4.118 2.191 1.00 92.38 154 LYS A C 1
ATOM 1157 O O . LYS A 1 154 ? -2.731 -4.499 1.694 1.00 92.38 154 LYS A O 1
ATOM 1162 N N . ALA A 1 155 ? -4.294 -4.679 3.293 1.00 92.25 155 ALA A N 1
ATOM 1163 C CA . ALA A 1 155 ? -3.644 -5.779 4.003 1.00 92.25 155 ALA A CA 1
ATOM 1164 C C . ALA A 1 155 ? -3.572 -7.064 3.161 1.00 92.25 155 ALA A C 1
ATOM 1166 O O . ALA A 1 155 ? -2.539 -7.731 3.173 1.00 92.25 155 ALA A O 1
ATOM 1167 N N . ILE A 1 156 ? -4.623 -7.385 2.400 1.00 93.50 156 ILE A N 1
ATOM 1168 C CA . ILE A 1 156 ? -4.637 -8.536 1.484 1.00 93.50 156 ILE A CA 1
ATOM 1169 C C . ILE A 1 156 ? -3.649 -8.312 0.337 1.00 93.50 156 ILE A C 1
ATOM 1171 O O . ILE A 1 156 ? -2.853 -9.200 0.029 1.00 93.50 156 ILE A O 1
ATOM 1175 N N . ILE A 1 157 ? -3.639 -7.113 -0.256 1.00 94.00 157 ILE A N 1
ATOM 1176 C CA . ILE A 1 157 ? -2.689 -6.773 -1.324 1.00 94.00 157 ILE A CA 1
ATOM 1177 C C . ILE A 1 157 ? -1.247 -6.948 -0.832 1.00 94.00 157 ILE A C 1
ATOM 1179 O O . ILE A 1 157 ? -0.429 -7.549 -1.522 1.00 94.00 157 ILE A O 1
ATOM 1183 N N . ASN A 1 158 ? -0.941 -6.468 0.373 1.00 92.25 158 ASN A N 1
ATOM 1184 C CA . ASN A 1 158 ? 0.420 -6.443 0.898 1.00 92.25 158 ASN A CA 1
ATOM 1185 C C . ASN A 1 158 ? 0.927 -7.778 1.454 1.00 92.25 158 ASN A C 1
ATOM 1187 O O . ASN A 1 158 ? 2.117 -8.052 1.314 1.00 92.25 158 ASN A O 1
ATOM 1191 N N . ASN A 1 159 ? 0.070 -8.558 2.122 1.00 91.31 159 ASN A N 1
ATOM 1192 C CA . ASN A 1 159 ? 0.480 -9.773 2.838 1.00 91.31 159 ASN A CA 1
ATOM 1193 C C . ASN A 1 159 ? 0.150 -11.064 2.077 1.00 91.31 159 ASN A C 1
ATOM 1195 O O . ASN A 1 159 ? 0.744 -12.098 2.372 1.00 91.31 159 ASN A O 1
ATOM 1199 N N . VAL A 1 160 ? -0.781 -11.023 1.115 1.00 92.56 160 VAL A N 1
ATOM 1200 C CA . VAL A 1 160 ? -1.268 -12.217 0.403 1.00 92.56 160 VAL A CA 1
ATOM 1201 C C . VAL A 1 160 ? -0.967 -12.140 -1.093 1.00 92.56 160 VAL A C 1
ATOM 1203 O O . VAL A 1 160 ? -0.277 -13.010 -1.610 1.00 92.56 160 VAL A O 1
ATOM 1206 N N . ILE A 1 161 ? -1.439 -11.102 -1.794 1.00 93.44 161 ILE A N 1
ATOM 1207 C CA . ILE A 1 161 ? -1.330 -11.024 -3.267 1.00 93.44 161 ILE A CA 1
ATOM 1208 C C . ILE A 1 161 ? 0.096 -10.665 -3.702 1.00 93.44 161 ILE A C 1
ATOM 1210 O O . ILE A 1 161 ? 0.699 -11.360 -4.514 1.00 93.44 161 ILE A O 1
ATOM 1214 N N . PHE A 1 162 ? 0.643 -9.582 -3.149 1.00 94.44 162 PHE A N 1
ATOM 1215 C CA . PHE A 1 162 ? 1.995 -9.088 -3.416 1.00 94.44 162 PHE A CA 1
ATOM 1216 C C . PHE A 1 162 ? 2.828 -9.084 -2.134 1.00 94.44 162 PHE A C 1
ATOM 1218 O O . PHE A 1 162 ? 3.451 -8.082 -1.763 1.00 94.44 162 PHE A O 1
ATOM 1225 N N . CYS A 1 163 ? 2.819 -10.230 -1.447 1.00 91.25 163 CYS A N 1
ATOM 1226 C CA . CYS A 1 163 ? 3.737 -10.488 -0.347 1.00 91.25 163 CYS A CA 1
ATOM 1227 C C . CYS A 1 163 ? 5.181 -10.337 -0.841 1.00 91.25 163 CYS A C 1
ATOM 1229 O O . CYS A 1 163 ? 5.532 -10.817 -1.922 1.00 91.25 163 CYS A O 1
ATOM 1231 N N . HIS A 1 164 ? 6.009 -9.627 -0.076 1.00 87.69 164 HIS A N 1
ATOM 1232 C CA . HIS A 1 164 ? 7.402 -9.454 -0.458 1.00 87.69 164 HIS A CA 1
ATOM 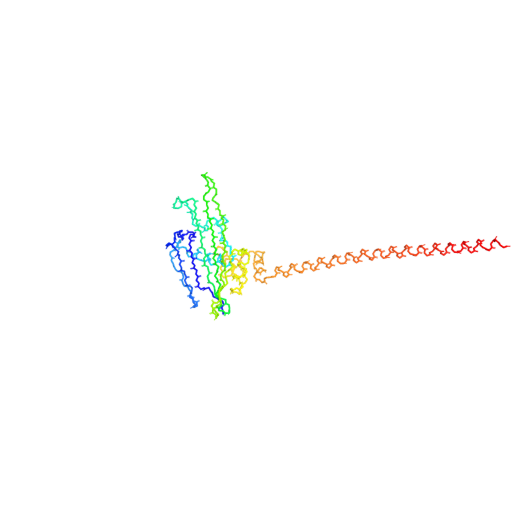1233 C C . HIS A 1 164 ? 8.141 -10.788 -0.334 1.00 87.69 164 HIS A C 1
ATOM 1235 O O . HIS A 1 164 ? 7.844 -11.584 0.552 1.00 87.69 164 HIS A O 1
ATOM 1241 N N . GLN A 1 165 ? 9.123 -11.030 -1.202 1.00 85.44 165 GLN A N 1
ATOM 1242 C CA . GLN A 1 165 ? 9.846 -12.304 -1.237 1.00 85.44 165 GLN A CA 1
ATOM 1243 C C . GLN A 1 165 ? 10.490 -12.644 0.119 1.00 85.44 165 GLN A C 1
ATOM 1245 O O . GLN A 1 165 ? 10.411 -13.785 0.568 1.00 85.44 165 GLN A O 1
ATOM 1250 N N . GLU A 1 166 ? 11.068 -11.645 0.786 1.00 84.12 166 GLU A N 1
ATOM 1251 C CA . GLU A 1 166 ? 11.691 -11.786 2.113 1.00 84.12 166 GLU A CA 1
ATOM 1252 C C . GLU A 1 166 ? 10.670 -12.049 3.232 1.00 84.12 166 GLU A C 1
ATOM 1254 O O . GLU A 1 166 ? 10.994 -12.720 4.206 1.00 84.12 166 GLU A O 1
ATOM 1259 N N . ASP A 1 167 ? 9.425 -11.601 3.051 1.00 86.06 167 ASP A N 1
ATOM 1260 C CA . ASP A 1 167 ? 8.340 -11.741 4.029 1.00 86.06 167 ASP A CA 1
ATOM 1261 C C . ASP A 1 167 ? 7.430 -12.945 3.730 1.00 86.06 167 ASP A C 1
ATOM 1263 O O . ASP A 1 167 ? 6.431 -13.158 4.412 1.00 86.06 167 ASP A O 1
ATOM 1267 N N . SER A 1 168 ? 7.739 -13.744 2.705 1.00 88.38 168 SER A N 1
ATOM 1268 C CA . SER A 1 168 ? 6.873 -14.835 2.225 1.00 88.38 168 SER A CA 1
ATOM 1269 C C . SER A 1 168 ? 6.611 -15.926 3.268 1.00 88.38 168 SER A C 1
ATOM 1271 O O . SER A 1 168 ? 5.556 -16.557 3.255 1.00 88.38 168 SER A O 1
ATOM 1273 N N . ASN A 1 169 ? 7.531 -16.096 4.218 1.00 91.69 169 ASN A N 1
ATOM 1274 C CA . ASN A 1 169 ? 7.416 -17.058 5.312 1.00 91.69 169 ASN A CA 1
ATOM 1275 C C . ASN A 1 169 ? 6.647 -16.511 6.522 1.00 91.69 169 ASN A C 1
ATOM 1277 O O . ASN A 1 169 ? 6.642 -17.150 7.572 1.00 91.69 169 ASN A O 1
ATOM 1281 N N . TRP A 1 170 ? 5.971 -15.364 6.395 1.00 92.12 170 TRP A N 1
ATOM 1282 C CA . TRP A 1 170 ? 5.215 -14.778 7.498 1.00 92.12 170 TRP A CA 1
ATOM 1283 C C . TRP A 1 170 ? 4.198 -15.696 8.191 1.00 92.12 170 TRP A C 1
ATOM 1285 O O . TRP A 1 170 ? 3.991 -15.507 9.390 1.00 92.12 170 TRP A O 1
ATOM 1295 N N . PRO A 1 171 ? 3.568 -16.694 7.531 1.00 93.62 171 PRO A N 1
ATOM 1296 C CA . PRO A 1 171 ? 2.675 -17.617 8.231 1.00 93.62 171 PRO A CA 1
ATOM 1297 C C . PRO A 1 171 ? 3.385 -18.476 9.289 1.00 93.62 171 PRO A C 1
ATOM 1299 O O . PRO A 1 171 ? 2.723 -19.062 10.139 1.00 93.62 171 PRO A O 1
ATOM 1302 N N . LEU A 1 172 ? 4.718 -18.559 9.223 1.00 92.69 172 LEU A N 1
ATOM 1303 C CA . LEU A 1 172 ? 5.581 -19.305 10.141 1.00 92.69 172 LEU A CA 1
ATOM 1304 C C . LEU A 1 172 ? 6.252 -18.401 11.190 1.00 92.69 172 LEU A C 1
ATOM 1306 O O . LEU A 1 172 ? 7.060 -18.885 11.981 1.00 92.69 172 LEU A O 1
ATOM 1310 N N . GLU A 1 173 ? 5.960 -17.097 11.186 1.00 93.00 173 GLU A N 1
ATOM 1311 C CA . GLU A 1 173 ? 6.455 -16.169 12.204 1.00 93.00 173 GLU A CA 1
ATOM 1312 C C . GLU A 1 173 ? 5.863 -16.482 13.587 1.00 93.00 173 GLU A C 1
ATOM 1314 O O . GLU A 1 173 ? 4.878 -17.207 13.741 1.00 93.00 173 GLU A O 1
ATOM 1319 N N . GLU A 1 174 ? 6.463 -15.892 14.622 1.00 95.62 174 GLU A N 1
ATOM 1320 C CA . GLU A 1 174 ? 5.992 -16.046 15.993 1.00 95.62 174 GLU A CA 1
ATOM 1321 C C . GLU A 1 174 ? 4.515 -15.629 16.156 1.00 95.62 174 GLU A C 1
ATOM 1323 O O . GLU A 1 174 ? 4.051 -14.693 15.490 1.00 95.62 174 GLU A O 1
ATOM 1328 N N . PRO A 1 175 ? 3.776 -16.234 17.112 1.00 95.38 175 PRO A N 1
ATOM 1329 C CA . PRO A 1 175 ? 2.331 -16.036 17.260 1.00 95.38 175 PRO A CA 1
ATOM 1330 C C . PRO A 1 175 ? 1.884 -14.572 17.327 1.00 95.38 175 PRO A C 1
ATOM 1332 O O . PRO A 1 175 ? 0.796 -14.227 16.870 1.00 95.38 175 PRO A O 1
ATOM 1335 N N . LYS A 1 176 ? 2.721 -13.692 17.887 1.00 93.50 176 LYS A N 1
ATOM 1336 C CA . LYS A 1 176 ? 2.432 -12.261 18.007 1.00 93.50 176 LYS A CA 1
ATOM 1337 C C . LYS A 1 176 ? 2.408 -11.550 16.653 1.00 93.50 176 LYS A C 1
ATOM 1339 O O . LYS A 1 176 ? 1.471 -10.797 16.393 1.00 93.50 176 LYS A O 1
ATOM 1344 N N . GLU A 1 177 ? 3.415 -11.761 15.808 1.00 91.06 177 GLU A N 1
ATOM 1345 C CA . GLU A 1 177 ? 3.488 -11.121 14.487 1.00 91.06 177 GLU A CA 1
ATOM 1346 C C . GLU A 1 177 ? 2.475 -11.745 13.522 1.00 91.06 177 GLU A C 1
ATOM 1348 O O . GLU A 1 177 ? 1.766 -11.024 12.813 1.00 91.06 177 GLU A O 1
ATOM 1353 N N . LEU A 1 178 ? 2.287 -13.065 13.616 1.00 93.00 178 LEU A N 1
ATOM 1354 C CA . LEU A 1 178 ? 1.244 -13.790 12.899 1.00 93.00 178 LEU A CA 1
ATOM 1355 C C . LEU A 1 178 ? -0.153 -13.228 13.207 1.00 93.00 178 LEU A C 1
ATOM 1357 O O . LEU A 1 178 ? -0.919 -12.908 12.294 1.00 93.00 178 LEU A O 1
ATOM 1361 N N . LYS A 1 179 ? -0.474 -13.034 14.495 1.00 91.06 179 LYS A N 1
ATOM 1362 C CA . LYS A 1 179 ? -1.758 -12.462 14.919 1.00 91.06 179 LYS A CA 1
ATOM 1363 C C . LYS A 1 179 ? -1.966 -11.058 14.355 1.00 91.06 179 LYS A C 1
ATOM 1365 O O . LYS A 1 179 ? -3.059 -10.765 13.885 1.00 91.06 179 LYS A O 1
ATOM 1370 N N . LYS A 1 180 ? -0.938 -10.201 14.350 1.00 90.38 180 LYS A N 1
ATOM 1371 C CA . LYS A 1 180 ? -1.046 -8.849 13.773 1.00 90.38 180 LYS A CA 1
ATOM 1372 C C . LYS A 1 180 ? -1.408 -8.886 12.286 1.00 90.38 180 LYS A C 1
ATOM 1374 O O . LYS A 1 180 ? -2.256 -8.106 11.856 1.00 90.38 180 LYS A O 1
ATOM 1379 N N . LYS A 1 181 ? -0.792 -9.781 11.502 1.00 90.75 181 LYS A N 1
ATOM 1380 C CA . LYS A 1 181 ? -1.094 -9.935 10.067 1.00 90.75 181 LYS A CA 1
ATOM 1381 C C . LYS A 1 181 ? -2.514 -10.463 9.852 1.00 90.75 181 LYS A C 1
ATOM 1383 O O . LYS A 1 181 ? -3.235 -9.906 9.027 1.00 90.75 181 LYS A O 1
ATOM 1388 N N . PHE A 1 182 ? -2.960 -11.444 10.639 1.00 91.19 182 PHE A N 1
ATOM 1389 C CA . PHE A 1 182 ? -4.352 -11.910 10.601 1.00 91.19 182 PHE A CA 1
ATOM 1390 C C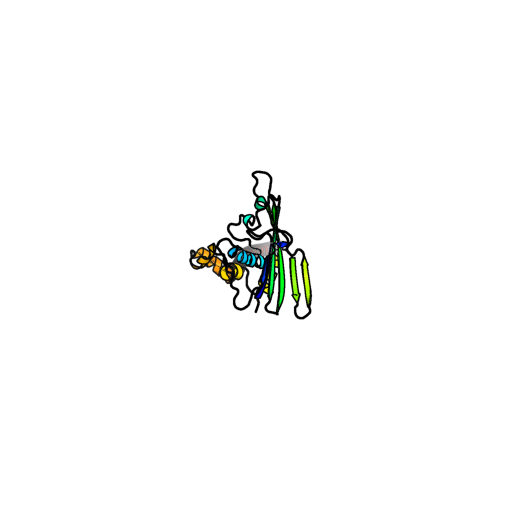 . PHE A 1 182 ? -5.354 -10.824 10.985 1.00 91.19 182 PHE A C 1
ATOM 1392 O O . PHE A 1 182 ? -6.333 -10.626 10.270 1.00 91.19 182 PHE A O 1
ATOM 1399 N N . ASP A 1 183 ? -5.097 -10.090 12.068 1.00 90.19 183 ASP A N 1
ATOM 1400 C CA . ASP A 1 183 ? -5.976 -9.009 12.507 1.00 90.19 183 ASP A CA 1
ATOM 1401 C C . ASP A 1 183 ? -6.111 -7.929 11.419 1.00 90.19 183 ASP A C 1
ATOM 1403 O O . ASP A 1 183 ? -7.206 -7.424 11.171 1.00 90.19 183 ASP A O 1
ATOM 1407 N N . ALA A 1 184 ? -5.012 -7.613 10.723 1.00 88.75 184 ALA A N 1
ATOM 1408 C CA . ALA A 1 184 ? -5.013 -6.679 9.601 1.00 88.75 184 ALA A CA 1
ATOM 1409 C C . ALA A 1 184 ? -5.766 -7.221 8.372 1.00 88.75 184 ALA A C 1
ATOM 1411 O O . ALA A 1 184 ? -6.482 -6.466 7.717 1.00 88.75 184 ALA A O 1
ATOM 1412 N N . ILE A 1 185 ? -5.624 -8.513 8.052 1.00 90.75 185 ILE A N 1
ATOM 1413 C CA . ILE A 1 185 ? -6.311 -9.158 6.918 1.00 90.75 185 ILE A CA 1
ATOM 1414 C C . ILE A 1 185 ? -7.824 -9.204 7.149 1.00 90.75 185 ILE A C 1
ATOM 1416 O O . ILE A 1 185 ? -8.588 -8.871 6.245 1.00 90.75 185 ILE A O 1
ATOM 1420 N N . PHE A 1 186 ? -8.253 -9.576 8.355 1.00 88.06 186 PHE A N 1
ATOM 1421 C CA . PHE A 1 186 ? -9.668 -9.672 8.716 1.00 88.06 186 PHE A CA 1
ATOM 1422 C C . PHE A 1 186 ? -10.283 -8.337 9.157 1.00 88.06 186 PHE A C 1
ATOM 1424 O O . PHE A 1 186 ? -11.484 -8.273 9.410 1.00 88.06 186 PHE A O 1
ATOM 1431 N N . GLY A 1 187 ? -9.483 -7.272 9.274 1.00 83.19 187 GLY A N 1
ATOM 1432 C CA . GLY A 1 187 ? -9.950 -5.962 9.732 1.00 83.19 187 GLY A CA 1
ATOM 1433 C C . GLY A 1 187 ? -10.464 -5.962 11.176 1.00 83.19 187 GLY A C 1
ATOM 1434 O O . GLY A 1 187 ? -11.256 -5.096 11.547 1.00 83.19 187 GLY A O 1
ATOM 1435 N N . THR A 1 188 ? -10.036 -6.915 12.013 1.00 85.25 188 THR A N 1
ATOM 1436 C CA . THR A 1 188 ? -10.484 -7.019 13.416 1.00 85.25 188 THR A CA 1
ATOM 1437 C C . THR A 1 188 ? -9.966 -5.865 14.272 1.00 85.25 188 THR A C 1
ATOM 1439 O O . THR A 1 188 ? -10.543 -5.570 15.317 1.00 85.25 188 THR A O 1
ATOM 1442 N N . THR A 1 189 ? -8.921 -5.160 13.827 1.00 81.50 189 THR A N 1
ATOM 1443 C CA . THR A 1 189 ? -8.353 -3.995 14.521 1.00 81.50 189 THR A CA 1
ATOM 1444 C C . THR A 1 189 ? -9.366 -2.871 14.720 1.00 81.50 189 THR A C 1
ATOM 1446 O O . THR A 1 189 ? -9.433 -2.302 15.810 1.00 81.50 189 THR A O 1
ATOM 1449 N N . GLU A 1 190 ? -10.182 -2.567 13.708 1.00 83.00 190 GLU A N 1
ATOM 1450 C CA . GLU A 1 190 ? -11.191 -1.507 13.810 1.00 83.00 190 GLU A CA 1
ATOM 1451 C C . GLU A 1 190 ? -12.310 -1.905 14.777 1.00 83.00 190 GLU A C 1
ATOM 1453 O O . GLU A 1 190 ? -12.710 -1.105 15.625 1.00 83.00 190 GLU A O 1
ATOM 1458 N N . TYR A 1 191 ? -12.743 -3.168 14.736 1.00 86.75 191 TYR A N 1
ATOM 1459 C CA . TYR A 1 191 ? -13.719 -3.699 15.689 1.00 86.75 191 TYR A CA 1
ATOM 1460 C C . TYR A 1 191 ? -13.195 -3.652 17.126 1.00 86.75 191 TYR A C 1
ATOM 1462 O O . TYR A 1 191 ? -13.887 -3.148 18.011 1.00 86.75 191 TYR A O 1
ATOM 1470 N N . ASN A 1 192 ? -11.954 -4.087 17.355 1.00 86.12 192 ASN A N 1
ATOM 1471 C CA . ASN A 1 192 ? -11.321 -4.033 18.673 1.00 86.12 192 ASN A CA 1
ATOM 1472 C C . ASN A 1 192 ? -11.252 -2.593 19.198 1.00 86.12 192 ASN A C 1
ATOM 1474 O O . ASN A 1 192 ? -11.606 -2.334 20.346 1.00 86.12 192 ASN A O 1
ATOM 1478 N N . ARG A 1 193 ? -10.904 -1.631 18.336 1.00 89.12 193 ARG A N 1
ATOM 1479 C CA . ARG A 1 193 ? -10.864 -0.208 18.695 1.00 89.12 193 ARG A CA 1
ATOM 1480 C C . ARG A 1 193 ? -12.238 0.344 19.078 1.00 89.12 193 ARG A C 1
ATOM 1482 O O . ARG A 1 193 ? -12.338 1.175 19.983 1.00 89.12 193 ARG A O 1
ATOM 1489 N N . VAL A 1 194 ? -13.300 -0.074 18.389 1.00 92.56 194 VAL A N 1
ATOM 1490 C CA . VAL A 1 194 ? -14.676 0.316 18.735 1.00 92.56 194 VAL A CA 1
ATOM 1491 C C . VAL A 1 194 ? -15.087 -0.294 20.076 1.00 92.56 194 VAL A C 1
ATOM 1493 O O . VAL A 1 194 ? -15.624 0.420 20.922 1.00 92.56 194 VAL A O 1
ATOM 1496 N N . ILE A 1 195 ? -14.776 -1.569 20.310 1.00 92.94 195 ILE A N 1
ATOM 1497 C CA . ILE A 1 195 ? -15.058 -2.257 21.577 1.00 92.94 195 ILE A CA 1
ATOM 1498 C C . ILE A 1 195 ? -14.343 -1.564 22.745 1.00 92.94 195 ILE A C 1
ATOM 1500 O O . ILE A 1 195 ? -14.976 -1.252 23.752 1.00 92.94 195 ILE A O 1
ATOM 1504 N N . GLU A 1 196 ? -13.056 -1.240 22.602 1.00 93.81 196 GLU A N 1
ATOM 1505 C CA . GLU A 1 196 ? -12.292 -0.508 23.622 1.00 93.81 196 GLU A CA 1
ATOM 1506 C C . GLU A 1 196 ? -12.919 0.853 23.952 1.00 93.81 196 GLU A C 1
ATOM 1508 O O . GLU A 1 196 ? -13.037 1.223 25.124 1.00 93.81 196 GLU A O 1
ATOM 1513 N N . LYS A 1 197 ? -13.379 1.591 22.931 1.00 95.75 197 LYS A N 1
ATOM 1514 C CA . LYS A 1 197 ? -14.102 2.854 23.134 1.00 95.75 197 LYS A CA 1
ATOM 1515 C C . LYS A 1 197 ? -15.406 2.645 23.900 1.00 95.75 197 LYS A C 1
ATOM 1517 O O . LYS A 1 197 ? -15.681 3.414 24.816 1.00 95.75 197 LYS A O 1
ATOM 1522 N N . LEU A 1 198 ? -16.188 1.619 23.564 1.00 96.44 198 LEU A N 1
ATOM 1523 C CA . LEU A 1 198 ? -17.443 1.313 24.258 1.00 96.44 198 LEU A CA 1
ATOM 1524 C C . LEU A 1 198 ? -17.210 0.958 25.732 1.00 96.44 198 LEU A C 1
ATOM 1526 O O . LEU A 1 198 ? -17.925 1.459 26.599 1.00 96.44 198 LEU A O 1
ATOM 1530 N N . ILE A 1 199 ? -16.175 0.168 26.031 1.00 96.81 199 ILE A N 1
ATOM 1531 C CA . ILE A 1 199 ? -15.781 -0.162 27.409 1.00 96.81 199 ILE A CA 1
ATOM 1532 C C . ILE A 1 199 ? -15.403 1.108 28.176 1.00 96.81 199 ILE A C 1
ATOM 1534 O O . ILE A 1 199 ? -15.855 1.312 29.306 1.00 96.81 199 ILE A O 1
ATOM 1538 N N . LYS A 1 200 ? -14.607 1.991 27.562 1.00 97.25 200 LYS A N 1
ATOM 1539 C CA . LYS A 1 200 ? -14.201 3.256 28.181 1.00 97.25 200 LYS A CA 1
ATOM 1540 C C . LYS A 1 200 ? -15.406 4.149 28.486 1.00 97.25 200 LYS A C 1
ATOM 1542 O O . LYS A 1 200 ? -15.523 4.643 29.603 1.00 97.25 200 LYS A O 1
ATOM 1547 N N . ILE A 1 201 ? -16.323 4.286 27.530 1.00 97.00 201 ILE A N 1
ATOM 1548 C CA . ILE A 1 201 ? -17.564 5.047 27.698 1.00 97.00 201 ILE A CA 1
ATOM 1549 C C . ILE A 1 201 ? -18.403 4.458 28.840 1.00 97.00 201 ILE A C 1
ATOM 1551 O O . ILE A 1 201 ? -18.838 5.190 29.724 1.00 97.00 201 ILE A O 1
ATOM 1555 N N . SER A 1 202 ? -18.589 3.135 28.873 1.00 96.94 202 SER A N 1
ATOM 1556 C CA . SER A 1 202 ? -19.331 2.458 29.945 1.00 96.94 202 SER A CA 1
ATOM 1557 C C . SER A 1 202 ? -18.735 2.744 31.328 1.00 96.94 202 SER A C 1
ATOM 1559 O O . SER A 1 202 ? -19.470 3.040 32.273 1.00 96.94 202 SER A O 1
ATOM 1561 N N . LYS A 1 203 ? -17.402 2.732 31.442 1.00 97.06 203 LYS A N 1
ATOM 1562 C CA . LYS A 1 203 ? -16.704 3.077 32.684 1.00 97.06 203 LYS A CA 1
ATOM 1563 C C . LYS A 1 203 ? -16.951 4.532 33.097 1.00 97.06 203 LYS A C 1
ATOM 1565 O O . LYS A 1 203 ? -17.315 4.773 34.242 1.00 97.06 203 LYS A O 1
ATOM 1570 N N . GLU A 1 204 ? -16.839 5.475 32.162 1.00 97.00 204 GLU A N 1
ATOM 1571 C CA . GLU A 1 204 ? -17.100 6.899 32.418 1.00 97.00 204 GLU A CA 1
ATOM 1572 C C . GLU A 1 204 ? -18.546 7.157 32.880 1.00 97.00 204 GLU A C 1
ATOM 1574 O O . GLU A 1 204 ? -18.770 7.937 33.807 1.00 97.00 204 GLU A O 1
ATOM 1579 N N . TYR A 1 205 ? -19.536 6.486 32.280 1.00 96.06 205 TYR A N 1
ATOM 1580 C CA . TYR A 1 205 ? -20.933 6.588 32.717 1.00 96.06 205 TYR A CA 1
ATOM 1581 C C . TYR A 1 205 ? -21.150 6.013 34.119 1.00 96.06 205 TYR A C 1
ATOM 1583 O O . TYR A 1 205 ? -21.836 6.641 34.927 1.00 96.06 205 TYR A O 1
ATOM 1591 N N . ASN A 1 206 ? -20.547 4.863 34.428 1.00 96.62 206 ASN A N 1
ATOM 1592 C CA . ASN A 1 206 ? -20.630 4.259 35.758 1.00 96.62 206 ASN A CA 1
ATOM 1593 C C . ASN A 1 206 ? -19.992 5.146 36.835 1.00 96.62 206 ASN A C 1
ATOM 1595 O O . ASN A 1 206 ? -20.549 5.285 37.925 1.00 96.62 206 ASN A O 1
ATOM 1599 N N . ASP A 1 207 ? -18.852 5.769 36.540 1.00 96.56 207 ASP A N 1
ATOM 1600 C CA . ASP A 1 207 ? -18.181 6.668 37.480 1.00 96.56 207 ASP A CA 1
ATOM 1601 C C . ASP A 1 207 ? -19.023 7.934 37.728 1.00 96.56 207 ASP A C 1
ATOM 1603 O O . ASP A 1 207 ? -19.275 8.285 38.882 1.00 96.56 207 ASP A O 1
ATOM 1607 N N . ARG A 1 208 ? -19.599 8.535 36.674 1.00 95.81 208 ARG A N 1
ATOM 1608 C CA . ARG A 1 208 ? -20.556 9.654 36.805 1.00 95.81 208 ARG A CA 1
ATOM 1609 C C . ARG A 1 208 ? -21.820 9.275 37.576 1.00 95.81 208 ARG A C 1
ATOM 1611 O O . ARG A 1 208 ? -22.377 10.102 38.295 1.00 95.81 208 ARG A O 1
ATOM 1618 N N . GLN A 1 209 ? -22.313 8.048 37.413 1.00 95.81 209 GLN A N 1
ATOM 1619 C CA . GLN A 1 209 ? -23.478 7.573 38.158 1.00 95.81 209 GLN A CA 1
ATOM 1620 C C . GLN A 1 209 ? -23.169 7.475 39.655 1.00 95.81 209 GLN A C 1
ATOM 1622 O O . GLN A 1 209 ? -23.995 7.883 40.471 1.00 95.81 209 GLN A O 1
ATOM 1627 N N . LYS A 1 210 ? -21.985 6.969 40.021 1.00 96.06 210 LYS A N 1
ATOM 1628 C CA . LYS A 1 210 ? -21.540 6.897 41.421 1.00 96.06 210 LYS A CA 1
ATOM 1629 C C . LYS A 1 210 ? -21.379 8.281 42.040 1.00 96.06 210 LYS A C 1
ATOM 1631 O O . LYS A 1 210 ? -21.820 8.476 43.167 1.00 96.06 210 LYS A O 1
ATOM 1636 N N . GLU A 1 211 ? -20.797 9.223 41.301 1.00 96.00 211 GLU A N 1
ATOM 1637 C CA . GLU A 1 211 ? -20.653 10.620 41.722 1.00 96.00 211 GLU A CA 1
ATOM 1638 C C . GLU A 1 211 ? -22.023 11.249 42.013 1.00 96.00 211 GLU A C 1
ATOM 1640 O O . GLU A 1 211 ? -22.292 11.645 43.145 1.00 96.00 211 GLU A O 1
ATOM 1645 N N . LYS A 1 212 ? -22.953 11.189 41.049 1.00 94.50 212 LYS A N 1
ATOM 1646 C CA . LYS A 1 212 ? -24.321 11.703 41.228 1.00 94.50 212 LYS A CA 1
ATOM 1647 C C . LYS A 1 212 ? -25.080 11.025 42.367 1.00 94.50 212 LYS A C 1
ATOM 1649 O O . LYS A 1 212 ? -25.860 11.677 43.055 1.00 94.50 212 LYS A O 1
ATOM 1654 N N . ALA A 1 213 ? -24.886 9.722 42.570 1.00 95.19 213 ALA A N 1
ATOM 1655 C CA . ALA A 1 213 ? -25.487 9.011 43.696 1.00 95.19 213 ALA A CA 1
ATOM 1656 C C . ALA A 1 213 ? -24.908 9.474 45.046 1.00 95.19 213 ALA A C 1
ATOM 1658 O O . ALA A 1 213 ? -25.628 9.494 46.045 1.00 95.19 213 ALA A O 1
ATOM 1659 N N . GLY A 1 214 ? -23.626 9.851 45.085 1.00 94.69 214 GLY A N 1
ATOM 1660 C CA . GLY A 1 214 ? -22.995 10.494 46.238 1.00 94.69 214 GLY A CA 1
ATOM 1661 C C . GLY A 1 214 ? -23.594 11.871 46.527 1.00 94.69 214 GLY A C 1
ATOM 1662 O O . GLY A 1 214 ? -24.014 12.124 47.657 1.00 94.69 214 GLY A O 1
ATOM 1663 N N . ASP A 1 215 ? -23.717 12.713 45.500 1.00 94.69 215 ASP A N 1
ATOM 1664 C CA . ASP A 1 215 ? -24.319 14.048 45.610 1.00 94.69 215 ASP A CA 1
ATOM 1665 C C . ASP A 1 215 ? -25.770 13.985 46.092 1.00 94.69 215 ASP A C 1
ATOM 1667 O O . ASP A 1 215 ? -26.174 14.753 46.967 1.00 94.69 215 ASP A O 1
ATOM 1671 N N . LEU A 1 216 ? -26.552 13.035 45.568 1.00 94.62 216 LEU A N 1
ATOM 1672 C CA . LEU A 1 216 ? -27.942 12.832 45.972 1.00 94.62 216 LEU A CA 1
ATOM 1673 C C . LEU A 1 216 ? -28.047 12.539 47.476 1.00 94.62 216 LEU A C 1
ATOM 1675 O O . LEU A 1 216 ? -28.824 13.190 48.169 1.00 94.62 216 LEU A O 1
ATOM 1679 N N . LYS A 1 217 ? -27.217 11.626 48.000 1.00 95.00 217 LYS A N 1
ATOM 1680 C CA . LYS A 1 217 ? -27.186 11.299 49.438 1.00 95.00 217 LYS A CA 1
ATOM 1681 C C . LYS A 1 217 ? -26.807 12.501 50.299 1.00 95.00 217 LYS A C 1
ATOM 1683 O O . LYS A 1 217 ? -27.349 12.684 51.389 1.00 95.00 217 LYS A O 1
ATOM 1688 N N . LEU A 1 218 ? -25.861 13.318 49.835 1.00 94.25 218 LEU A N 1
ATOM 1689 C CA . LEU A 1 218 ? -25.470 14.538 50.536 1.00 94.25 218 LEU A CA 1
ATOM 1690 C C . LEU A 1 218 ? -26.632 15.540 50.581 1.00 94.25 218 LEU A C 1
ATOM 1692 O O . LEU A 1 218 ? -26.948 16.066 51.648 1.00 94.25 218 LEU A O 1
ATOM 1696 N N . LEU A 1 219 ? -27.293 15.769 49.444 1.00 93.44 219 LEU A N 1
ATOM 1697 C CA . LEU A 1 219 ? -28.441 16.669 49.337 1.00 93.44 219 LEU A CA 1
ATOM 1698 C C . LEU A 1 219 ? -29.631 16.196 50.181 1.00 93.44 219 LEU A C 1
ATOM 1700 O O . LEU A 1 219 ? -30.268 17.019 50.837 1.00 93.44 219 LEU A O 1
ATOM 1704 N N . GLU A 1 220 ? -29.906 14.891 50.225 1.00 94.25 220 GLU A N 1
ATOM 1705 C CA . GLU A 1 220 ? -30.934 14.303 51.095 1.00 94.25 220 GLU A CA 1
ATOM 1706 C C . GLU A 1 220 ? -30.646 14.568 52.578 1.00 94.25 220 GLU A C 1
ATOM 1708 O O . GLU A 1 220 ? -31.536 14.998 53.318 1.00 94.25 220 GLU A O 1
ATOM 1713 N N . ASN A 1 221 ? -29.392 14.399 53.009 1.00 93.94 221 ASN A N 1
ATOM 1714 C CA . ASN A 1 221 ? -28.981 14.711 54.378 1.00 93.94 221 ASN A CA 1
ATOM 1715 C C . ASN A 1 221 ? -29.127 16.204 54.701 1.00 93.94 221 ASN A C 1
ATOM 1717 O O . ASN A 1 221 ? -29.646 16.552 55.763 1.00 93.94 221 ASN A O 1
ATOM 1721 N N . ILE A 1 222 ? -28.711 17.093 53.792 1.00 94.50 222 ILE A N 1
ATOM 1722 C CA . ILE A 1 222 ? -28.851 18.547 53.969 1.00 94.50 222 ILE A CA 1
ATOM 1723 C C . ILE A 1 222 ? -30.331 18.935 54.067 1.00 94.50 222 ILE A C 1
ATOM 1725 O O . ILE A 1 222 ? -30.706 19.698 54.959 1.00 94.50 222 ILE A O 1
ATOM 1729 N N . LYS A 1 223 ? -31.183 18.382 53.195 1.00 94.88 223 LYS A N 1
ATOM 1730 C CA . LYS A 1 223 ? -32.632 18.616 53.216 1.00 94.88 223 LYS A CA 1
ATOM 1731 C C . LYS A 1 223 ? -33.244 18.190 54.553 1.00 94.88 223 LYS A C 1
ATOM 1733 O O . LYS A 1 223 ? -33.943 18.987 55.171 1.00 94.88 223 LYS A O 1
ATOM 1738 N N . SER A 1 224 ? -32.931 16.984 55.027 1.00 93.56 224 SER A N 1
ATOM 1739 C CA . SER A 1 224 ? -33.417 16.473 56.316 1.00 93.56 224 SER A CA 1
ATOM 1740 C C . SER A 1 224 ? -32.997 17.370 57.489 1.00 93.56 224 SER A C 1
ATOM 1742 O O . SER A 1 224 ? -33.821 17.761 58.317 1.00 93.56 224 SER A O 1
ATOM 1744 N N . GLN A 1 225 ? -31.731 17.801 57.529 1.00 92.38 225 GLN A N 1
ATOM 1745 C CA . GLN A 1 225 ? -31.251 18.731 58.558 1.00 92.38 225 GLN A CA 1
ATOM 1746 C C . GLN A 1 225 ? -31.964 20.090 58.508 1.00 92.38 225 GLN A C 1
ATOM 1748 O O . GLN A 1 225 ? -32.271 20.666 59.557 1.00 92.38 225 GLN A O 1
ATOM 1753 N N . ALA A 1 226 ? -32.228 20.611 57.307 1.00 91.25 226 ALA A N 1
ATOM 1754 C CA . ALA A 1 226 ? -32.961 21.858 57.123 1.00 91.25 226 ALA A CA 1
ATOM 1755 C C . ALA A 1 226 ? -34.416 21.739 57.605 1.00 91.25 226 ALA A C 1
ATOM 1757 O O . ALA A 1 226 ? -34.886 22.622 58.322 1.00 91.25 226 ALA A O 1
ATOM 1758 N N . GLU A 1 227 ? -35.104 20.637 57.291 1.00 92.50 227 GLU A N 1
ATOM 1759 C CA . GLU A 1 227 ? -36.469 20.358 57.759 1.00 92.50 227 GLU A CA 1
ATOM 1760 C C . GLU A 1 227 ? -36.543 20.278 59.290 1.00 92.50 227 GLU A C 1
ATOM 1762 O O . GLU A 1 227 ? -37.415 20.901 59.902 1.00 92.50 227 GLU A O 1
ATOM 1767 N N . VAL A 1 228 ? -35.588 19.592 59.930 1.00 91.81 228 VAL A N 1
ATOM 1768 C CA . VAL A 1 228 ? -35.502 19.515 61.399 1.00 91.81 228 VAL A CA 1
ATOM 1769 C C . VAL A 1 228 ? -35.322 20.902 62.019 1.00 91.81 228 VAL A C 1
ATOM 1771 O O . VAL A 1 228 ? -36.047 21.255 62.953 1.00 91.81 228 VAL A O 1
ATOM 1774 N N . LYS A 1 229 ? -34.396 21.717 61.495 1.00 90.50 229 LYS A N 1
ATOM 1775 C CA . LYS A 1 229 ? -34.190 23.095 61.974 1.00 90.50 229 LYS A CA 1
ATOM 1776 C C . LYS A 1 229 ? -35.430 23.964 61.768 1.00 90.50 229 LYS A C 1
ATOM 1778 O O . LYS A 1 229 ? -35.787 24.737 62.654 1.00 90.50 229 LYS A O 1
ATOM 1783 N N . HIS A 1 230 ? -36.114 23.819 60.637 1.00 88.12 230 HIS A N 1
ATOM 1784 C CA . HIS A 1 230 ? -37.335 24.566 60.345 1.00 88.12 230 HIS A CA 1
ATOM 1785 C C . HIS A 1 230 ? -38.466 24.224 61.330 1.00 88.12 230 HIS A C 1
ATOM 1787 O O . HIS A 1 230 ? -39.146 25.113 61.842 1.00 88.12 230 HIS A O 1
ATOM 1793 N N . LEU A 1 231 ? -38.632 22.941 61.665 1.00 86.12 231 LEU A N 1
ATOM 1794 C CA . LEU A 1 231 ? -39.565 22.479 62.699 1.00 86.12 231 LEU A CA 1
ATOM 1795 C C . LEU A 1 231 ? -39.214 23.016 64.093 1.00 86.12 231 LEU A C 1
ATOM 1797 O O . LEU A 1 231 ? -40.112 23.372 64.857 1.00 86.12 231 LEU A O 1
ATOM 1801 N N . GLN A 1 232 ? -37.926 23.085 64.437 1.00 86.19 232 GLN A N 1
ATOM 1802 C CA . GLN A 1 232 ? -37.472 23.680 65.698 1.00 86.19 232 GLN A CA 1
ATOM 1803 C C . GLN A 1 232 ? -37.801 25.176 65.765 1.00 86.19 232 GLN A C 1
ATOM 1805 O O . GLN A 1 232 ? -38.369 25.619 66.762 1.00 86.19 232 GLN A O 1
ATOM 1810 N N . LEU A 1 233 ? -37.535 25.933 64.696 1.00 82.94 233 LEU A N 1
ATOM 1811 C CA . LEU A 1 233 ? -37.868 27.360 64.610 1.00 82.94 233 LEU A CA 1
ATOM 1812 C C . LEU A 1 233 ? -39.375 27.608 64.772 1.00 82.94 233 LEU A C 1
ATOM 1814 O O . LEU A 1 233 ? -39.776 28.436 65.585 1.00 82.94 233 LEU A O 1
ATOM 1818 N N . GLN A 1 234 ? -40.223 26.825 64.098 1.00 81.75 234 GLN A N 1
ATOM 1819 C CA . GLN A 1 234 ? -41.680 26.943 64.242 1.00 81.75 234 GLN A CA 1
ATOM 1820 C C . GLN A 1 234 ? -42.183 26.654 65.664 1.00 81.75 234 GLN A C 1
ATOM 1822 O O . GLN A 1 234 ? -43.179 27.237 66.099 1.00 81.75 234 GLN A O 1
ATOM 1827 N N . LYS A 1 235 ? -41.530 25.742 66.396 1.00 78.88 235 LYS A N 1
ATOM 1828 C CA . LYS A 1 235 ? -41.864 25.468 67.802 1.00 78.88 235 LYS A CA 1
ATOM 1829 C C . LYS A 1 235 ? -41.480 26.634 68.711 1.00 78.88 235 LYS A C 1
ATOM 1831 O O . LYS A 1 235 ? -42.263 26.976 69.593 1.00 78.88 235 LYS A O 1
ATOM 1836 N N . VAL A 1 236 ? -40.321 27.252 68.478 1.00 77.44 236 VAL A N 1
ATOM 1837 C CA . VAL A 1 236 ? -39.868 28.437 69.225 1.00 77.44 236 VAL A CA 1
ATOM 1838 C C . VAL A 1 236 ? -40.799 29.628 68.977 1.00 77.44 236 VAL A C 1
ATOM 1840 O O . VAL A 1 236 ? -41.249 30.249 69.937 1.00 77.44 236 VAL A O 1
ATOM 1843 N N . ASP A 1 237 ? -41.187 29.882 67.725 1.00 72.94 237 ASP A N 1
ATOM 1844 C CA . ASP A 1 237 ? -42.126 30.962 67.382 1.00 72.94 237 ASP A CA 1
ATOM 1845 C C . ASP A 1 237 ? -43.515 30.766 68.007 1.00 72.94 237 ASP A C 1
ATOM 1847 O O . ASP A 1 237 ? -44.137 31.721 68.481 1.00 72.94 237 ASP A O 1
ATOM 1851 N N . LYS A 1 238 ? -44.017 29.524 68.050 1.00 70.38 238 LYS A N 1
ATOM 1852 C CA . LYS A 1 238 ? -45.280 29.212 68.737 1.00 70.38 238 LYS A CA 1
ATOM 1853 C C . LYS A 1 238 ? -45.177 29.411 70.249 1.00 70.38 238 LYS A C 1
ATOM 1855 O O . LYS A 1 238 ? -46.096 29.984 70.822 1.00 70.38 238 LYS A O 1
ATOM 1860 N N . ALA A 1 239 ? -44.072 28.994 70.872 1.00 64.88 239 ALA A N 1
ATOM 1861 C CA . ALA A 1 239 ? -43.844 29.171 72.306 1.00 64.88 239 ALA A CA 1
ATOM 1862 C C . ALA A 1 239 ? -43.723 30.656 72.703 1.00 64.88 239 ALA A C 1
ATOM 1864 O O . ALA A 1 239 ? -44.271 31.064 73.728 1.00 64.88 239 ALA A O 1
ATOM 1865 N N . GLY A 1 240 ? -43.078 31.480 71.869 1.00 60.25 240 GLY A N 1
ATOM 1866 C CA . GLY A 1 240 ? -42.976 32.929 72.078 1.00 60.25 240 GLY A CA 1
ATOM 1867 C C . GLY A 1 240 ? -44.322 33.661 72.002 1.00 60.25 240 GLY A C 1
ATOM 1868 O O . GLY A 1 240 ? -44.552 34.602 72.762 1.00 60.25 240 GLY A O 1
ATOM 1869 N N . ARG A 1 241 ? -45.248 33.200 71.149 1.00 58.06 241 ARG A N 1
ATOM 1870 C CA . ARG A 1 241 ? -46.610 33.761 71.042 1.00 58.06 241 ARG A CA 1
ATOM 1871 C C . ARG A 1 241 ? -47.545 33.368 72.191 1.00 58.06 241 ARG A C 1
ATOM 1873 O O . ARG A 1 241 ? -48.457 34.122 72.496 1.00 58.06 241 ARG A O 1
ATOM 1880 N N . THR A 1 242 ? -47.337 32.223 72.841 1.00 56.03 242 THR A N 1
ATOM 1881 C CA . THR A 1 242 ? -48.116 31.817 74.032 1.00 56.03 242 THR A CA 1
ATOM 1882 C C . THR A 1 242 ? -47.692 32.517 75.324 1.00 56.03 242 THR A C 1
ATOM 1884 O O . THR A 1 242 ? -48.494 32.581 76.242 1.00 56.03 242 THR A O 1
ATOM 1887 N N . ASN A 1 243 ? -46.475 33.067 75.396 1.00 53.53 243 ASN A N 1
ATOM 1888 C CA . ASN A 1 243 ? -45.981 33.818 76.563 1.00 53.53 243 ASN A CA 1
ATOM 1889 C C . ASN A 1 243 ? -46.238 35.338 76.478 1.00 53.53 243 ASN A C 1
ATOM 1891 O O . ASN A 1 243 ? -45.713 36.092 77.293 1.00 53.53 243 ASN A O 1
ATOM 1895 N N . SER A 1 244 ? -46.983 35.802 75.469 1.00 50.97 244 SER A N 1
ATOM 1896 C CA . SER A 1 244 ? -47.286 37.223 75.221 1.00 50.97 244 SER A CA 1
ATOM 1897 C C . SER A 1 244 ? -48.786 37.567 75.314 1.00 50.97 244 SER A C 1
ATOM 1899 O O . SER A 1 244 ? -49.199 38.633 74.859 1.00 50.97 244 SER A O 1
ATOM 1901 N N . LEU A 1 245 ? -49.581 36.693 75.941 1.00 41.59 245 LEU A N 1
ATOM 1902 C CA . LEU A 1 245 ? -50.949 36.938 76.421 1.00 41.59 245 LEU A CA 1
ATOM 1903 C C . LEU A 1 245 ? -50.969 36.800 77.945 1.00 41.59 245 LEU A C 1
ATOM 1905 O O . LEU A 1 245 ? -51.707 37.581 78.582 1.00 41.59 245 LEU A O 1
#

Secondary structure (DSSP, 8-state):
--EEEEEEEESBTTS-SSGGG-EEEE--SS-------TTSSHHHHHHHHHHHHH-PPPTTSTTTTTTBPPGGGGT-SEEEEEEEEEEE-TTS-EEEEEEEEEEEPPSTTPPPEEEE---EEEEE-TTT--EEEEES--HHHHHHHHHHHHTS-HHHIIIIIS--GGGTTGGGS-HHHHHHHHHHHHTHHHHHHHHHHHHHHHHHHHHHHHHHHHHHHHHHHHHHHHHHHHHHHHHHHHHHHHT--

Organism: Aedes aegypti (NCBI:txid7159)

pLDDT: mean 89.55, std 8.5, range [41.59, 98.06]

InterPro domains:
  IPR027417 P-loop containing nucleoside triphosphate hydrolase [G3DSA:3.40.50.30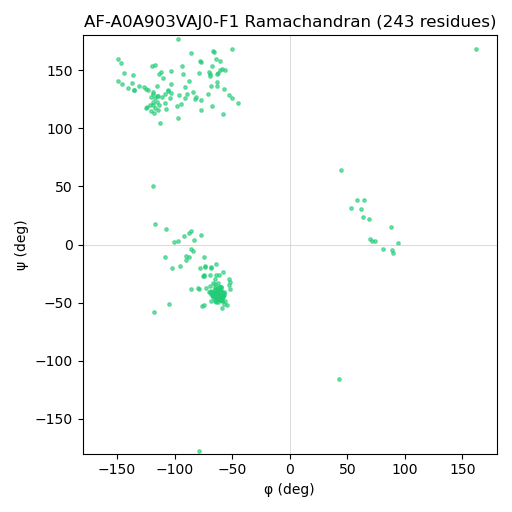0] (3-243)
  IPR027417 P-loop containing nucleoside triphosphate hydrolase [SSF52540] (4-225)
  IPR038729 Rad50/SbcC-type AAA domain [PF13476] (6-221)

Foldseek 3Di:
DKFWAKKWKDQFQVQHQDPVSIDIDGDDPPDDDDDDDPPPCPLVVLQLVLCQQAVDHDPPCVRCQNGGHPCVVVVHQKGKIKMWTWMQAPVRKIKIKIWIKMWGDDPPPDDIDIDTDWIKMWIADPVVRDIDIDTRDDSVVSNVVSCVRNVADSLCSDCPVSDRPVCVCVCVDDPVSNVVSVCRRVVVVVVVVVVVVVVVVVVVVVVVVVVVVVVVVVVVVVVVVVVVVVVVVVVVVVVVVVVPD

Sequence (245 aa):
MSTISKLEIRGIRSFGVESGDVQKIKFQSPLTLIVGQNGCGKTTIIECLKYGLTGEVPPGTDRGKAFVHDPKIFSTVESMGQVKLMVTDFTGNRVTATRSMKVSQKGRGQQPKFETLDSVVTMENVATGEKTTLSRPRAADINNEMCDAMGVSKAIINNVIFCHQEDSNWPLEEPKELKKKFDAIFGTTEYNRVIEKLIKISKEYNDRQKEKAGDLKLLENIKSQAEVKHLQLQKVDKAGRTNSL

Solvent-accessible surface area (backbone atoms only — not comparable to full-atom values): 13419 Å² total; per-residue (Å²): 107,46,43,70,44,37,41,36,42,25,4,40,45,90,35,42,68,51,87,86,43,54,44,77,47,73,55,49,86,96,67,70,89,88,84,75,64,90,88,72,44,69,69,55,54,51,44,45,52,39,26,44,39,59,67,50,66,62,85,93,20,74,88,39,44,64,44,31,25,64,25,72,82,75,74,40,62,52,28,52,20,38,34,34,31,32,33,28,18,62,88,62,30,36,40,32,35,37,45,32,31,38,34,34,62,47,65,96,93,48,76,64,46,55,45,82,49,76,31,36,40,37,40,33,42,67,89,79,66,48,71,52,71,46,76,64,54,55,72,66,57,51,27,49,53,43,22,59,37,57,71,46,56,67,45,41,45,48,67,65,76,46,40,47,82,92,56,62,62,45,89,75,44,59,72,71,62,35,46,54,53,50,32,51,57,72,50,46,57,62,56,52,53,52,50,53,49,52,53,52,51,54,50,54,52,52,51,52,50,53,50,52,54,51,51,51,54,51,51,52,52,53,50,52,55,50,52,54,50,52,55,52,52,56,51,52,56,52,54,57,61,68,76,73,118